Protein AF-A0A946QPN4-F1 (afdb_monomer)

Nearest PDB structures (foldseek):
  4ndm-assembly1_B  TM=1.454E-01  e=7.043E+00  Homo sapiens
  7spa-assembly1_C  TM=1.404E-01  e=9.178E+00  Lama glama

Sequence (193 aa):
MEIFSSFFRKNRCNLSLILIVVIVLFIEKSVVAQDYLAVTDAGEAAGCNNAWPAEVLGTYEYSGTENSKKYWENSNGFFIYFASNYWYVGSVLGSTSYNNSTVRFYQGSSADLPPYNTNYLSTNSACGLIKIAEGTAPPPTAPTLYDPSASDVGSTNVQLYWSKVIGASGYYIYVSRNNNFSDMVSGYNRLTS

pLDDT: mean 78.32, std 17.4, range [32.12, 97.88]

Mean predicted aligned error: 11.59 Å

Radius of gyration: 24.46 Å; Cα contacts (8 Å, |Δi|>4): 440; chains: 1; bounding box: 52×33×66 Å

Foldseek 3Di:
DDKDKDFAPDDDDDDDPLPWDKFKDQFDFPDDWPQKKFKDFPWFDPPDDPFADPLQGDMWGFDDDDPNATKTADPSQWIFADDPQKTWIFNDHRDDDLPDLTTFWIDGHPDNDHDAPDWTQGGPNGTHTMGMDTDDDDGWDRWAKDDFDPVQDDPTMGMTDTDDIPRGPWMFIWIASDPVNPHTDPPRGTDID

Solvent-accessible surface area (backbone atoms only — not comparable to full-atom values): 11116 Å² total; per-residue (Å²): 117,53,82,48,78,50,80,43,87,62,78,92,75,81,97,66,90,72,57,64,36,68,60,53,60,63,56,48,55,73,67,57,86,79,42,18,31,26,35,40,85,63,52,76,33,94,92,49,77,92,50,63,66,70,69,69,51,43,59,24,38,61,73,49,70,50,93,94,28,61,28,26,37,29,98,73,56,32,29,42,37,59,48,98,56,23,30,36,34,21,61,45,88,80,67,81,52,60,85,42,88,38,34,30,31,36,40,84,47,80,63,83,60,74,69,59,80,38,79,24,47,46,31,84,56,33,36,26,26,34,24,37,39,84,30,71,63,74,80,49,68,75,44,52,75,50,83,65,53,80,89,32,52,52,87,41,29,44,42,48,41,34,50,73,48,76,62,49,71,41,42,32,38,37,39,14,63,34,89,82,60,82,46,62,44,86,95,35,74,67,43,80,89

Secondary structure (DSSP, 8-state):
-EEEEEE----S--------EEEEEEEEE---TTSEEEEEE--PPTT-SS---GGG-EEEEEEEEETTEEEEEETTS-EEEEETTEEEEESSTT---SSSTTEEEEEE--SSS--BT-EEEE-TT--S-EEEEEPPPPPPPPPPEEPPPGGGB-SSEEEEEEPPPTTEEEEEEEEESSTTSSSEEEEEEEEE-

Structure (mmCIF, N/CA/C/O backbone):
data_AF-A0A946QPN4-F1
#
_entry.id   AF-A0A946QPN4-F1
#
loop_
_atom_site.group_PDB
_atom_site.id
_atom_site.type_symbol
_atom_site.label_atom_id
_atom_site.label_alt_id
_atom_site.label_comp_id
_atom_site.label_asym_id
_atom_site.label_entity_id
_atom_site.label_seq_id
_at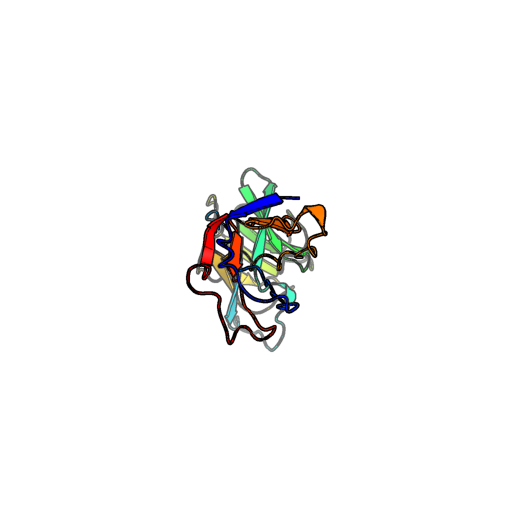om_site.pdbx_PDB_ins_code
_atom_site.Cartn_x
_atom_site.Cartn_y
_atom_site.Cartn_z
_atom_site.occupancy
_atom_site.B_iso_or_equiv
_atom_site.auth_seq_id
_atom_site.auth_comp_id
_atom_site.auth_asym_id
_atom_site.auth_atom_id
_atom_site.pdbx_PDB_model_num
ATOM 1 N N . MET A 1 1 ? -7.589 13.828 20.525 1.00 51.31 1 MET A N 1
ATOM 2 C CA . MET A 1 1 ? -8.350 13.174 21.602 1.00 51.31 1 MET A CA 1
ATOM 3 C C . MET A 1 1 ? -9.795 13.197 21.163 1.00 51.31 1 MET A C 1
ATOM 5 O O . MET A 1 1 ? -10.293 14.281 20.882 1.00 51.31 1 M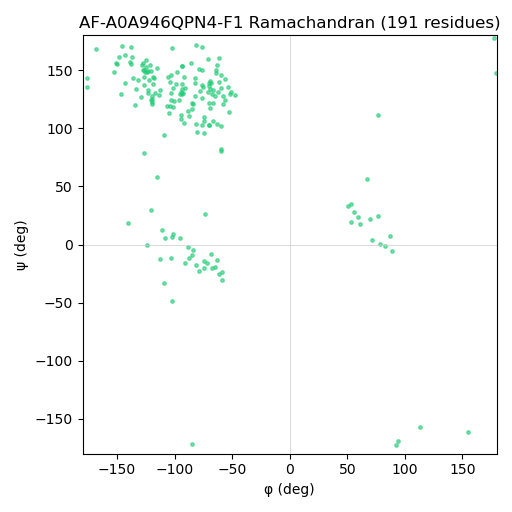ET A O 1
ATOM 9 N N . GLU A 1 2 ? -10.400 12.032 20.972 1.00 55.28 2 GLU A N 1
ATOM 10 C CA . GLU A 1 2 ? -11.830 11.922 20.662 1.00 55.28 2 GLU A CA 1
ATOM 11 C C . GLU A 1 2 ? -12.568 11.480 21.930 1.00 55.28 2 GLU A C 1
ATOM 13 O O . GLU A 1 2 ? -11.982 10.809 22.783 1.00 55.28 2 GLU A O 1
ATOM 18 N N . ILE A 1 3 ? -13.803 11.961 22.098 1.00 53.97 3 ILE A N 1
ATOM 19 C CA . ILE A 1 3 ? -14.596 11.793 23.320 1.00 53.97 3 ILE A CA 1
ATOM 20 C C . ILE A 1 3 ? -15.864 11.040 22.953 1.00 53.97 3 ILE A C 1
ATOM 22 O O . ILE A 1 3 ? -16.641 11.510 22.123 1.00 53.97 3 ILE A O 1
ATOM 26 N N . PHE A 1 4 ? -16.110 9.926 23.633 1.00 51.25 4 PHE A N 1
ATOM 27 C CA . PHE A 1 4 ? -17.384 9.229 23.553 1.00 51.25 4 PHE A CA 1
ATOM 28 C C . PHE A 1 4 ? -18.054 9.190 24.920 1.00 51.25 4 PHE A C 1
ATOM 30 O O . PHE A 1 4 ? -17.422 8.945 25.949 1.00 51.25 4 PHE A O 1
ATOM 37 N N . SER A 1 5 ? -19.364 9.423 24.919 1.00 49.03 5 SER A N 1
ATOM 38 C CA . SER A 1 5 ? -20.210 9.297 26.101 1.00 49.03 5 SER A CA 1
ATOM 39 C C . SER A 1 5 ? -21.289 8.265 25.805 1.00 49.03 5 SER A C 1
ATOM 41 O O . SER A 1 5 ? -22.012 8.388 24.819 1.00 49.03 5 SER A O 1
ATOM 43 N N . SER A 1 6 ? -21.396 7.230 26.641 1.00 47.88 6 SER A N 1
ATOM 44 C CA . SER A 1 6 ? -22.519 6.287 26.568 1.00 47.88 6 SER A CA 1
ATOM 45 C C . SER A 1 6 ? -23.233 6.148 27.901 1.00 47.88 6 SER A C 1
ATOM 47 O O . SER A 1 6 ? -22.651 6.287 28.980 1.00 47.88 6 SER A O 1
ATOM 49 N N . PHE A 1 7 ? -24.537 5.903 27.799 1.00 43.75 7 PHE A N 1
ATOM 50 C CA . PHE A 1 7 ? -25.450 5.790 28.923 1.00 43.75 7 PHE A CA 1
ATOM 51 C C . PHE A 1 7 ? -25.546 4.324 29.369 1.00 43.75 7 PHE A C 1
ATOM 53 O O . PHE A 1 7 ? -26.203 3.508 28.727 1.00 43.75 7 PHE A O 1
ATOM 60 N N . PHE A 1 8 ? -24.911 3.987 30.487 1.00 48.78 8 PHE A N 1
ATOM 61 C CA . PHE A 1 8 ? -25.029 2.696 31.156 1.00 48.78 8 PHE A CA 1
ATOM 62 C C . PHE A 1 8 ? -26.217 2.705 32.127 1.00 48.78 8 PHE A C 1
ATOM 64 O O . PHE A 1 8 ? -26.163 3.322 33.186 1.00 48.78 8 PHE A O 1
ATOM 71 N N . ARG A 1 9 ? -27.302 1.969 31.861 1.00 35.31 9 ARG A N 1
ATOM 72 C CA . ARG A 1 9 ? -28.329 1.756 32.904 1.00 35.31 9 ARG A CA 1
ATOM 73 C C . ARG A 1 9 ? -27.782 0.844 34.006 1.00 35.31 9 ARG A C 1
ATOM 75 O O . ARG A 1 9 ? -27.727 -0.372 33.851 1.00 35.31 9 ARG A O 1
ATOM 82 N N . LYS A 1 10 ? -27.412 1.432 35.144 1.00 39.78 10 LYS A N 1
ATOM 83 C CA . LYS A 1 10 ? -27.040 0.708 36.365 1.00 39.78 10 LYS A CA 1
ATOM 84 C C . LYS A 1 10 ? -28.307 0.185 37.051 1.00 39.78 10 LYS A C 1
ATOM 86 O O . LYS A 1 10 ? -29.017 0.949 37.704 1.00 39.78 10 LYS A O 1
ATOM 91 N N . ASN A 1 11 ? -28.602 -1.110 36.919 1.00 32.31 11 ASN A N 1
ATOM 92 C CA . ASN A 1 11 ? -29.582 -1.750 37.799 1.00 32.31 11 ASN A CA 1
ATOM 93 C C . ASN A 1 11 ? -29.010 -1.761 39.222 1.00 32.31 11 ASN A C 1
ATOM 95 O O . ASN A 1 11 ? -27.907 -2.250 39.467 1.00 32.31 11 ASN A O 1
ATOM 99 N N . ARG A 1 12 ? -29.738 -1.143 40.155 1.00 39.00 12 ARG A N 1
ATOM 100 C CA . ARG A 1 12 ? -29.316 -0.995 41.546 1.00 39.00 12 ARG A CA 1
ATOM 101 C C . ARG A 1 12 ? -29.355 -2.347 42.260 1.00 39.00 12 ARG A C 1
ATOM 103 O O . ARG A 1 12 ? -30.431 -2.774 42.647 1.00 39.00 12 ARG A O 1
ATOM 110 N N . CYS A 1 13 ? -28.200 -2.977 42.464 1.00 32.12 13 CYS A N 1
ATOM 111 C CA . CYS A 1 13 ? -27.849 -3.665 43.711 1.00 32.12 13 CYS A CA 1
ATOM 112 C C . CYS A 1 13 ? -26.407 -4.195 43.654 1.00 32.12 13 CYS A C 1
ATOM 114 O O . CYS A 1 13 ? -26.005 -4.813 42.678 1.00 32.12 13 CYS A O 1
ATOM 116 N N . ASN A 1 14 ? -25.687 -3.984 44.754 1.00 32.59 14 ASN A N 1
ATOM 117 C CA . ASN A 1 14 ? -24.349 -4.464 45.106 1.00 32.59 14 ASN A CA 1
ATOM 118 C C . ASN A 1 14 ? -23.106 -3.806 44.481 1.00 32.59 14 ASN A C 1
ATOM 120 O O . ASN A 1 14 ? -22.767 -3.937 43.309 1.00 32.59 14 ASN A O 1
ATOM 124 N N . LEU A 1 15 ? -22.400 -3.133 45.392 1.00 33.88 15 LEU A N 1
ATOM 125 C CA . LEU A 1 15 ? -21.013 -2.707 45.345 1.00 33.88 15 LEU A CA 1
ATOM 126 C C . LEU A 1 15 ? -20.118 -3.952 45.199 1.00 33.88 15 LEU A C 1
ATOM 128 O O . LEU A 1 15 ? -19.870 -4.671 46.161 1.00 33.88 15 LEU A O 1
ATOM 132 N N . SER A 1 16 ? -19.624 -4.213 43.998 1.00 35.41 16 SER A N 1
ATOM 133 C CA . SER A 1 16 ? -18.350 -4.896 43.812 1.00 35.41 16 SER A CA 1
ATOM 134 C C . SER A 1 16 ? -17.691 -4.250 42.611 1.00 35.41 16 SER A C 1
ATOM 136 O O . SER A 1 16 ? -18.365 -3.864 41.655 1.00 35.41 16 SER A O 1
ATOM 138 N N . LEU A 1 17 ? -16.390 -4.049 42.727 1.00 37.53 17 LEU A N 1
ATOM 139 C CA . LEU A 1 17 ? -15.499 -3.501 41.725 1.00 37.53 17 LEU A CA 1
ATOM 140 C C . LEU A 1 17 ? -15.555 -4.417 40.487 1.00 37.53 17 LEU A C 1
ATOM 142 O O . LEU A 1 17 ? -14.728 -5.309 40.333 1.00 37.53 17 LEU A O 1
ATOM 146 N N . ILE A 1 18 ? -16.581 -4.278 39.641 1.00 41.25 18 ILE A N 1
ATOM 147 C CA . ILE A 1 18 ? -16.604 -4.953 38.346 1.00 41.25 18 ILE A CA 1
ATOM 148 C C . ILE A 1 18 ? -15.481 -4.286 37.570 1.00 41.25 18 ILE A C 1
ATOM 150 O O . ILE A 1 18 ? -15.587 -3.124 37.182 1.00 41.25 18 ILE A O 1
ATOM 154 N N . LEU A 1 19 ? -14.385 -5.021 37.422 1.00 38.88 19 LEU A N 1
ATOM 155 C CA . LEU A 1 19 ? -13.327 -4.749 36.470 1.00 38.88 19 LEU A CA 1
ATOM 156 C C . LEU A 1 19 ? -13.971 -4.790 35.075 1.00 38.88 19 LEU A C 1
ATOM 158 O O . LEU A 1 19 ? -13.994 -5.825 34.417 1.00 38.88 19 LEU A O 1
ATOM 162 N N . ILE A 1 20 ? -14.603 -3.688 34.666 1.00 49.91 20 ILE A N 1
ATOM 163 C CA . ILE A 1 20 ? -15.121 -3.528 33.312 1.00 49.91 20 ILE A CA 1
ATOM 164 C C . ILE A 1 20 ? -13.889 -3.281 32.455 1.00 49.91 20 ILE A C 1
ATOM 166 O O . ILE A 1 20 ? -13.373 -2.167 32.397 1.00 49.91 20 ILE A O 1
ATOM 170 N N . VAL A 1 21 ? -13.380 -4.345 31.843 1.00 48.31 21 VAL A N 1
ATOM 171 C CA . VAL A 1 21 ? -12.313 -4.223 30.859 1.00 48.31 21 VAL A CA 1
ATOM 172 C C . VAL A 1 21 ? -12.979 -3.841 29.550 1.00 48.31 21 VAL A C 1
ATOM 174 O O . VAL A 1 21 ? -13.642 -4.645 28.892 1.00 48.31 21 VAL A O 1
ATOM 177 N N . VAL A 1 22 ? -12.845 -2.566 29.211 1.00 49.91 22 VAL A N 1
ATOM 178 C CA . VAL A 1 22 ? -13.175 -2.048 27.891 1.00 49.91 22 VAL A CA 1
ATOM 179 C C . VAL A 1 22 ? -11.908 -2.212 27.058 1.00 49.91 22 VAL A C 1
ATOM 181 O O . VAL A 1 22 ? -10.889 -1.611 27.369 1.00 49.91 22 VAL A O 1
ATOM 184 N N . ILE A 1 23 ? -11.938 -3.049 26.024 1.00 47.06 23 ILE A N 1
ATOM 185 C CA . ILE A 1 23 ? -10.937 -2.982 24.956 1.00 47.06 23 ILE A CA 1
ATOM 186 C C . ILE A 1 23 ? -11.683 -2.550 23.715 1.00 47.06 23 ILE A C 1
ATOM 188 O O . ILE A 1 23 ? -12.718 -3.090 23.329 1.00 47.06 23 ILE A O 1
ATOM 192 N N . VAL A 1 24 ? -11.115 -1.525 23.119 1.00 48.56 24 VAL A N 1
ATOM 193 C CA . VAL A 1 24 ? -11.518 -0.910 21.879 1.00 48.56 24 VAL A CA 1
ATOM 194 C C . VAL A 1 24 ? -10.274 -1.086 20.987 1.00 48.56 24 VAL A C 1
ATOM 196 O O . VAL A 1 24 ? -9.178 -0.808 21.453 1.00 48.56 24 VAL A O 1
ATOM 199 N N . LEU A 1 25 ? -10.282 -1.629 19.767 1.00 53.06 25 LEU A N 1
ATOM 200 C CA . LEU A 1 25 ? -11.045 -1.176 18.612 1.00 53.06 25 LEU A CA 1
ATOM 201 C C . LEU A 1 25 ? -10.747 -2.071 17.395 1.00 53.06 25 LEU A C 1
ATOM 203 O O . LEU A 1 25 ? -9.599 -2.465 17.201 1.00 53.06 25 LEU A O 1
ATOM 207 N N . PHE A 1 26 ? -11.728 -2.273 16.514 1.00 53.47 26 PHE A N 1
ATOM 208 C CA . PHE A 1 26 ? -11.441 -2.546 15.101 1.00 53.47 26 PHE A CA 1
ATOM 209 C C . PHE A 1 26 ? -11.512 -1.234 14.326 1.00 53.47 26 PHE A C 1
ATOM 211 O O . PHE A 1 26 ? -12.482 -0.492 14.470 1.00 53.47 26 PHE A O 1
ATOM 218 N N . ILE A 1 27 ? -10.473 -0.948 13.545 1.00 58.22 27 ILE A N 1
ATOM 219 C CA . ILE A 1 27 ? -10.338 0.294 12.790 1.00 58.22 27 ILE A CA 1
ATOM 220 C C . ILE A 1 27 ? -10.639 -0.023 11.334 1.00 58.22 27 ILE A C 1
ATOM 222 O O . ILE A 1 27 ? -9.938 -0.825 10.719 1.00 58.22 27 ILE A O 1
ATOM 226 N N . GLU A 1 28 ? -11.657 0.607 10.767 1.00 53.91 28 GLU A N 1
ATOM 227 C CA . GLU A 1 28 ? -11.816 0.598 9.319 1.00 53.91 28 GLU A CA 1
ATOM 228 C C . GLU A 1 28 ? -10.940 1.723 8.761 1.00 53.91 28 GLU A C 1
ATOM 230 O O . GLU A 1 28 ? -11.069 2.878 9.162 1.00 53.91 28 GLU A O 1
ATOM 235 N N . LYS A 1 29 ? -9.981 1.395 7.888 1.00 57.44 29 LYS A N 1
ATOM 236 C CA . LYS A 1 29 ? -9.327 2.419 7.073 1.00 57.44 29 LYS A CA 1
ATOM 237 C C . LYS A 1 29 ? -10.186 2.657 5.852 1.00 57.44 29 LYS A C 1
ATOM 239 O O . LYS A 1 29 ? -10.422 1.720 5.092 1.00 57.44 29 LYS A O 1
ATOM 244 N N . SER A 1 30 ? -10.632 3.893 5.649 1.00 52.94 30 SER A N 1
ATOM 245 C CA . SER A 1 30 ? -11.206 4.278 4.361 1.00 52.94 30 SER A CA 1
ATOM 246 C C . SER A 1 30 ? -10.108 4.148 3.311 1.00 52.94 30 SER A C 1
ATOM 248 O O . SER A 1 30 ? -9.195 4.970 3.255 1.00 52.94 30 SER A O 1
ATOM 250 N N . VAL A 1 31 ? -10.164 3.087 2.509 1.00 58.50 31 VAL A N 1
ATOM 251 C CA . VAL A 1 31 ? -9.315 2.961 1.327 1.00 58.50 31 VAL A CA 1
ATOM 252 C C . VAL A 1 31 ? -9.895 3.902 0.285 1.00 58.50 31 VAL A C 1
ATOM 254 O O . VAL A 1 31 ? -10.956 3.641 -0.280 1.00 58.50 31 VAL A O 1
ATOM 257 N N . VAL A 1 32 ? -9.220 5.022 0.048 1.00 66.81 32 VAL A N 1
ATOM 258 C CA . VAL A 1 32 ? -9.465 5.792 -1.168 1.00 66.81 32 VAL A CA 1
ATOM 259 C C . VAL A 1 32 ? -8.782 5.030 -2.298 1.00 66.81 32 VAL A C 1
ATOM 261 O O . VAL A 1 32 ? -7.607 4.666 -2.199 1.00 66.81 32 VAL A O 1
ATOM 264 N N . ALA A 1 33 ? -9.538 4.724 -3.352 1.00 67.38 33 ALA A N 1
ATOM 265 C CA . ALA A 1 33 ? -8.997 4.026 -4.509 1.00 67.38 33 ALA A CA 1
ATOM 266 C C . ALA A 1 33 ? -7.758 4.771 -5.032 1.00 67.38 33 ALA A C 1
ATOM 268 O O . ALA A 1 33 ? -7.787 5.992 -5.175 1.00 67.38 33 ALA A O 1
ATOM 269 N N . GLN A 1 34 ? -6.693 4.024 -5.341 1.00 79.62 34 GLN A N 1
ATOM 270 C CA . GLN A 1 34 ? -5.417 4.539 -5.861 1.00 79.62 34 GLN A CA 1
ATOM 271 C C . GLN A 1 34 ? -4.551 5.323 -4.860 1.00 79.62 34 GLN A C 1
ATOM 273 O O . GLN A 1 34 ? -3.493 5.798 -5.263 1.00 79.62 34 GLN A O 1
ATOM 278 N N . ASP A 1 35 ? -4.926 5.445 -3.584 1.00 88.31 35 ASP A N 1
ATOM 279 C CA . ASP A 1 35 ? -4.011 5.981 -2.557 1.00 88.31 35 ASP A CA 1
ATOM 280 C C . ASP A 1 35 ? -3.032 4.917 -2.051 1.00 88.31 35 ASP A C 1
ATOM 282 O O . ASP A 1 35 ? -1.978 5.240 -1.508 1.00 88.31 35 ASP A O 1
ATOM 286 N N . TYR A 1 36 ? -3.348 3.646 -2.295 1.00 92.00 36 TYR A N 1
ATOM 287 C CA . TYR A 1 36 ? -2.476 2.520 -2.005 1.00 92.00 36 TYR A CA 1
ATOM 288 C C . TYR A 1 36 ? -2.300 1.662 -3.246 1.00 92.00 36 TYR A C 1
ATOM 290 O O . TYR A 1 36 ? -3.265 1.358 -3.950 1.00 92.00 36 TYR A O 1
ATOM 298 N N . LEU A 1 37 ? -1.064 1.242 -3.484 1.00 95.44 37 LEU A N 1
ATOM 299 C CA . LEU A 1 37 ? -0.701 0.250 -4.487 1.00 95.44 37 LEU A CA 1
ATOM 300 C C . LEU A 1 37 ? 0.007 -0.918 -3.812 1.00 95.44 37 LEU A C 1
ATOM 302 O O . LEU A 1 37 ? 0.620 -0.765 -2.757 1.00 95.44 37 LEU A O 1
ATOM 306 N N . ALA A 1 38 ? -0.068 -2.088 -4.429 1.00 94.62 38 ALA A N 1
ATOM 307 C CA . ALA A 1 38 ? 0.674 -3.261 -4.004 1.00 94.62 38 ALA A CA 1
ATOM 308 C C . ALA A 1 38 ? 1.642 -3.679 -5.105 1.00 94.62 38 ALA A C 1
ATOM 310 O O . ALA A 1 38 ? 1.243 -3.836 -6.261 1.00 94.62 38 ALA A O 1
ATOM 311 N N . VAL A 1 39 ? 2.902 -3.891 -4.735 1.00 95.69 39 VAL A N 1
ATOM 312 C CA . VAL A 1 39 ? 3.887 -4.549 -5.590 1.00 95.69 39 VAL A CA 1
ATOM 313 C C . VAL A 1 39 ? 4.020 -5.992 -5.139 1.00 95.69 39 VAL A C 1
ATOM 315 O O . VAL A 1 39 ? 4.300 -6.268 -3.971 1.00 95.69 39 VAL A O 1
ATOM 318 N N . THR A 1 40 ? 3.798 -6.904 -6.078 1.00 94.00 40 THR A N 1
ATOM 319 C CA . THR A 1 40 ? 3.834 -8.351 -5.859 1.00 94.00 40 THR A CA 1
ATOM 320 C C . THR A 1 40 ? 4.882 -8.998 -6.745 1.00 94.00 40 THR A C 1
ATOM 322 O O . THR A 1 40 ? 5.162 -8.523 -7.850 1.00 94.00 40 THR A O 1
ATOM 325 N N . ASP A 1 41 ? 5.448 -10.089 -6.243 1.00 92.06 41 ASP A N 1
ATOM 326 C CA . ASP A 1 41 ? 6.339 -10.943 -7.011 1.00 92.06 41 ASP A CA 1
ATOM 327 C C . ASP A 1 41 ? 5.551 -11.581 -8.166 1.00 92.06 41 ASP A C 1
ATOM 329 O O . ASP A 1 41 ? 4.468 -12.140 -7.968 1.00 92.06 41 ASP A O 1
ATOM 333 N N . ALA A 1 42 ? 6.075 -11.446 -9.383 1.00 89.94 42 ALA A N 1
ATOM 334 C CA . ALA A 1 42 ? 5.502 -12.027 -10.593 1.00 89.94 42 ALA A CA 1
ATOM 335 C C . ALA A 1 42 ? 6.368 -13.158 -11.170 1.00 89.94 42 ALA A C 1
ATOM 337 O O . ALA A 1 42 ? 6.118 -13.609 -12.291 1.00 89.94 42 ALA A O 1
ATOM 338 N N . GLY A 1 43 ? 7.342 -13.634 -10.394 1.00 86.25 43 GLY A N 1
ATOM 339 C CA . GLY A 1 43 ? 8.206 -14.756 -10.708 1.00 86.25 43 GLY A CA 1
ATOM 340 C C . GLY A 1 43 ? 9.525 -14.354 -11.358 1.00 86.25 43 GLY A C 1
ATOM 341 O O . GLY A 1 43 ? 9.928 -13.189 -11.419 1.00 86.25 43 GLY A O 1
ATOM 342 N N . GLU A 1 44 ? 10.222 -15.370 -11.853 1.00 82.25 44 GLU A N 1
ATOM 343 C CA . GLU A 1 44 ? 11.552 -15.230 -12.431 1.00 82.25 44 GLU A CA 1
ATOM 344 C C . GLU A 1 44 ? 11.494 -14.628 -13.843 1.00 82.25 44 GLU A C 1
ATOM 346 O O . GLU A 1 44 ? 10.681 -15.014 -14.685 1.00 82.25 44 GLU A O 1
ATOM 351 N N . ALA A 1 45 ? 12.407 -13.696 -14.118 1.00 77.31 45 ALA A N 1
ATOM 352 C CA . ALA A 1 45 ? 12.725 -13.281 -15.476 1.00 77.31 45 ALA A CA 1
ATOM 353 C C . ALA A 1 45 ? 13.788 -14.224 -16.056 1.00 77.31 45 ALA A C 1
ATOM 355 O O . ALA A 1 45 ? 14.560 -14.852 -15.326 1.00 77.31 45 ALA A O 1
ATOM 356 N N . ALA A 1 46 ? 13.846 -14.322 -17.384 1.00 74.44 46 ALA A N 1
ATOM 357 C CA . ALA A 1 46 ? 14.801 -15.191 -18.061 1.00 74.44 46 ALA A CA 1
ATOM 358 C C . ALA A 1 46 ? 16.251 -14.859 -17.654 1.00 74.44 46 ALA A C 1
ATOM 360 O O . ALA A 1 46 ? 16.698 -13.725 -17.805 1.00 74.44 46 ALA A O 1
ATOM 361 N N . GLY A 1 47 ? 16.986 -15.864 -17.165 1.00 75.38 47 GLY A N 1
ATOM 362 C CA . GLY A 1 47 ? 18.390 -15.721 -16.759 1.00 75.38 47 GLY A CA 1
ATOM 363 C C . GLY A 1 47 ? 18.615 -15.267 -15.312 1.00 75.38 47 GLY A C 1
ATOM 364 O O . GLY A 1 47 ? 19.758 -15.018 -14.936 1.00 75.38 47 GLY A O 1
ATOM 365 N N . CYS A 1 48 ? 17.564 -15.186 -14.492 1.00 71.06 48 CYS A N 1
ATOM 366 C CA . CYS A 1 48 ? 17.659 -14.785 -13.091 1.00 71.06 48 CYS A CA 1
ATOM 367 C C . CYS A 1 48 ? 17.771 -15.980 -12.138 1.00 71.06 48 CYS A C 1
ATOM 369 O O . CYS A 1 48 ? 16.774 -16.636 -11.872 1.00 71.06 48 CYS A O 1
ATOM 371 N N . ASN A 1 49 ? 18.950 -16.201 -11.544 1.00 59.97 49 ASN A N 1
ATOM 372 C CA . ASN A 1 49 ? 19.108 -17.082 -10.380 1.00 59.97 49 ASN A CA 1
ATOM 373 C C . ASN A 1 49 ? 19.295 -16.222 -9.114 1.00 59.97 49 ASN A C 1
ATOM 375 O O . ASN A 1 49 ? 20.319 -15.557 -8.973 1.00 59.97 49 ASN A O 1
ATOM 379 N N . ASN A 1 50 ? 18.332 -16.249 -8.185 1.00 54.53 50 ASN A N 1
ATOM 380 C CA . ASN A 1 50 ? 18.440 -15.728 -6.807 1.00 54.53 50 ASN A CA 1
ATOM 381 C C . ASN A 1 50 ? 18.850 -14.245 -6.604 1.00 54.53 50 ASN A C 1
ATOM 383 O O . ASN A 1 50 ? 19.406 -13.912 -5.559 1.00 54.53 50 ASN A O 1
ATOM 387 N N . ALA A 1 51 ? 18.562 -13.331 -7.535 1.00 58.28 51 ALA A N 1
ATOM 388 C CA . ALA A 1 51 ? 18.902 -11.903 -7.395 1.00 58.28 51 ALA A CA 1
ATOM 389 C C . ALA A 1 51 ? 17.655 -11.001 -7.320 1.00 58.28 51 ALA A C 1
ATOM 391 O O . ALA A 1 51 ? 17.455 -10.116 -8.150 1.00 58.28 51 ALA A O 1
ATOM 392 N N . TRP A 1 52 ? 16.792 -11.253 -6.337 1.00 72.19 52 TRP A N 1
ATOM 393 C CA . TRP A 1 52 ? 15.509 -10.566 -6.188 1.00 72.19 52 TRP A CA 1
ATOM 394 C C . TRP A 1 52 ? 15.550 -9.567 -5.012 1.00 72.19 52 TRP A C 1
ATOM 396 O O . TRP A 1 52 ? 15.802 -9.996 -3.884 1.00 72.19 52 TRP A O 1
ATOM 406 N N . PRO A 1 53 ? 15.350 -8.251 -5.222 1.00 76.50 53 PRO A N 1
ATOM 407 C CA . PRO A 1 53 ? 15.362 -7.282 -4.129 1.00 76.50 53 PRO A CA 1
ATOM 408 C C . PRO A 1 53 ? 14.009 -7.286 -3.408 1.00 76.50 53 PRO A C 1
ATOM 410 O O . PRO A 1 53 ? 13.047 -6.647 -3.846 1.00 76.50 53 PRO A O 1
ATOM 413 N N . ALA A 1 54 ? 13.942 -8.025 -2.296 1.00 84.62 54 ALA A N 1
ATOM 414 C CA . ALA A 1 54 ? 12.730 -8.206 -1.500 1.00 84.62 54 ALA A CA 1
ATOM 415 C C . ALA A 1 54 ? 12.126 -6.901 -0.964 1.00 84.62 54 ALA A C 1
ATOM 417 O O . ALA A 1 54 ? 10.923 -6.813 -0.721 1.00 84.62 54 ALA A O 1
ATOM 418 N N . GLU A 1 55 ? 12.955 -5.870 -0.840 1.00 90.38 55 GLU A N 1
ATOM 419 C CA . GLU A 1 55 ? 12.612 -4.539 -0.350 1.00 90.38 55 GLU A CA 1
ATOM 420 C C . GLU A 1 55 ? 11.621 -3.802 -1.262 1.00 90.38 55 GLU A C 1
ATOM 422 O O . GLU A 1 55 ? 10.961 -2.854 -0.826 1.00 90.38 55 GLU A O 1
ATOM 427 N N . VAL A 1 56 ? 11.503 -4.241 -2.520 1.00 92.38 56 VAL A N 1
ATOM 428 C CA . VAL A 1 56 ? 10.587 -3.666 -3.506 1.00 92.38 56 VAL A CA 1
ATOM 429 C C . VAL A 1 56 ? 9.143 -4.141 -3.296 1.00 92.38 56 VAL A C 1
ATOM 431 O O . VAL A 1 56 ? 8.222 -3.440 -3.716 1.00 92.38 56 VAL A O 1
ATOM 434 N N . LEU A 1 57 ? 8.909 -5.287 -2.641 1.00 93.00 57 LEU A N 1
ATOM 435 C CA . LEU A 1 57 ? 7.543 -5.761 -2.380 1.00 93.00 57 LEU A CA 1
ATOM 436 C C . LEU A 1 57 ? 6.824 -4.930 -1.342 1.00 93.00 57 LEU A C 1
ATOM 438 O O . LEU A 1 57 ? 7.412 -4.302 -0.462 1.00 93.00 57 LEU A O 1
ATOM 442 N N . GLY A 1 58 ? 5.506 -5.063 -1.398 1.00 92.38 58 GLY A N 1
ATOM 443 C CA . GLY A 1 58 ? 4.621 -4.647 -0.336 1.00 92.38 58 GLY A CA 1
ATOM 444 C C . GLY A 1 58 ? 3.749 -3.490 -0.765 1.00 92.38 58 GLY A C 1
ATOM 445 O O . GLY A 1 58 ? 3.448 -3.301 -1.945 1.00 92.38 58 GLY A O 1
ATOM 446 N N . THR A 1 59 ? 3.287 -2.757 0.237 1.00 93.00 59 THR A N 1
ATOM 447 C CA . THR A 1 59 ? 2.335 -1.670 0.043 1.00 93.00 59 THR A CA 1
ATOM 448 C C . THR A 1 59 ? 3.081 -0.365 -0.178 1.00 93.00 59 THR A C 1
ATOM 450 O O . THR A 1 59 ? 4.023 -0.057 0.549 1.00 93.00 59 THR A O 1
ATOM 453 N N . TYR A 1 60 ? 2.629 0.390 -1.168 1.00 94.94 60 TYR A N 1
ATOM 454 C CA . TYR A 1 60 ? 3.076 1.738 -1.470 1.00 94.94 60 TYR A CA 1
ATOM 455 C C . TYR A 1 60 ? 1.918 2.694 -1.200 1.00 94.94 60 TYR A C 1
ATOM 457 O O . TYR A 1 60 ? 0.788 2.431 -1.613 1.00 94.94 60 TYR A O 1
ATOM 465 N N . GLU A 1 61 ? 2.195 3.786 -0.505 1.00 93.50 61 GLU A N 1
ATOM 466 C CA . GLU A 1 61 ? 1.236 4.827 -0.145 1.00 93.50 61 GLU A CA 1
ATOM 467 C C . GLU A 1 61 ? 1.463 6.064 -1.007 1.00 93.50 61 GLU A C 1
ATOM 469 O O . GLU A 1 61 ? 2.592 6.379 -1.370 1.00 93.50 61 GLU A O 1
ATOM 474 N N . TYR A 1 62 ? 0.383 6.745 -1.375 1.00 94.25 62 TYR A N 1
ATOM 475 C CA . TYR A 1 62 ? 0.449 7.977 -2.145 1.00 94.25 62 TYR A CA 1
ATOM 476 C C . TYR A 1 62 ? 1.295 9.014 -1.397 1.00 94.25 62 TYR A C 1
ATOM 478 O O . TYR A 1 62 ? 0.951 9.415 -0.286 1.00 94.25 62 TYR A O 1
ATOM 486 N N . SER A 1 63 ? 2.371 9.474 -2.037 1.00 93.88 63 SER A N 1
ATOM 487 C CA . SER A 1 63 ? 3.319 10.426 -1.439 1.00 93.88 63 SER A CA 1
ATOM 488 C C . SER A 1 63 ? 3.307 11.791 -2.122 1.00 93.88 63 SER A C 1
ATOM 490 O O . SER A 1 63 ? 3.824 12.766 -1.578 1.00 93.88 63 SER A O 1
ATOM 492 N N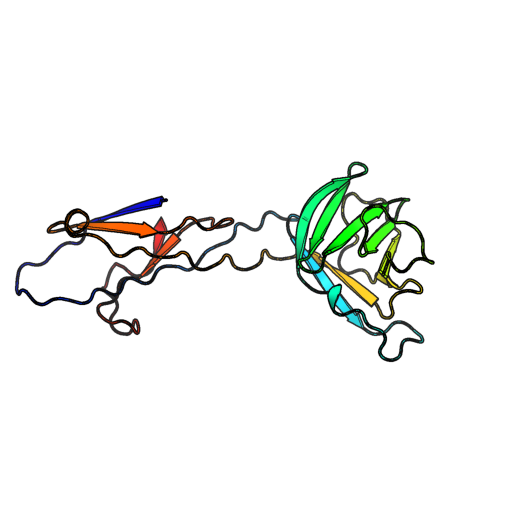 . GLY A 1 64 ? 2.679 11.911 -3.295 1.00 94.12 64 GLY A N 1
ATOM 493 C CA . GLY A 1 64 ? 2.512 13.199 -3.952 1.00 94.12 64 GLY A CA 1
ATOM 494 C C . GLY A 1 64 ? 2.344 13.107 -5.459 1.00 94.12 64 GLY A C 1
ATOM 495 O O . GLY A 1 64 ? 2.009 12.068 -6.024 1.00 94.12 64 GLY A O 1
ATOM 496 N N . THR A 1 65 ? 2.572 14.241 -6.117 1.00 95.00 65 THR A N 1
ATOM 497 C CA . THR A 1 65 ? 2.523 14.367 -7.574 1.00 95.00 65 THR A CA 1
ATOM 498 C C . THR A 1 65 ? 3.852 14.907 -8.084 1.00 95.00 65 THR A C 1
ATOM 500 O O . THR A 1 65 ? 4.333 15.925 -7.593 1.00 95.00 65 THR A O 1
ATOM 503 N N . GLU A 1 66 ? 4.418 14.254 -9.094 1.00 92.25 66 GLU A N 1
ATOM 504 C CA . GLU A 1 66 ? 5.599 14.705 -9.828 1.00 92.25 66 GLU A CA 1
ATOM 505 C C . GLU A 1 66 ? 5.357 14.503 -11.329 1.00 92.25 66 GLU A C 1
ATOM 507 O O . GLU A 1 66 ? 4.693 13.553 -11.737 1.00 92.25 66 GLU A O 1
ATOM 512 N N . ASN A 1 67 ? 5.837 15.420 -12.175 1.00 90.00 67 ASN A N 1
ATOM 513 C CA . ASN A 1 67 ? 5.595 15.373 -13.624 1.00 90.00 67 ASN A CA 1
ATOM 514 C C . ASN A 1 67 ? 4.099 15.253 -13.990 1.00 90.00 67 ASN A C 1
ATOM 516 O O . ASN A 1 67 ? 3.735 14.610 -14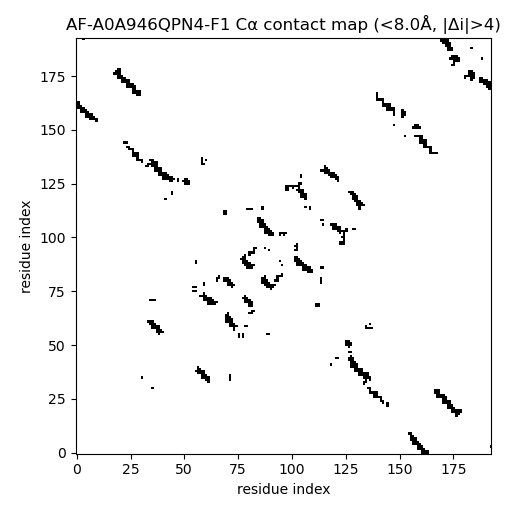.972 1.00 90.00 67 ASN A O 1
ATOM 520 N N . SER A 1 68 ? 3.226 15.886 -13.197 1.00 91.81 68 SER A N 1
ATOM 521 C CA . SER A 1 68 ? 1.756 15.815 -13.314 1.00 91.81 68 SER A CA 1
ATOM 522 C C . SER A 1 68 ? 1.153 14.412 -13.136 1.00 91.81 68 SER A C 1
ATOM 524 O O . SER A 1 68 ? 0.005 14.188 -13.514 1.00 91.81 68 SER A O 1
ATOM 526 N N . LYS A 1 69 ? 1.900 13.466 -12.557 1.00 94.56 69 LYS A N 1
ATOM 527 C CA . LYS A 1 69 ? 1.446 12.105 -12.249 1.00 94.56 69 LYS A CA 1
ATOM 528 C C . LYS A 1 69 ? 1.632 11.822 -10.766 1.00 94.56 69 LYS A C 1
ATOM 530 O O . LYS A 1 69 ? 2.550 12.340 -10.132 1.00 94.56 69 LYS A O 1
ATOM 535 N N . LYS A 1 70 ? 0.756 10.992 -10.206 1.00 95.31 70 LYS A N 1
ATOM 536 C CA . LYS A 1 70 ? 0.912 10.519 -8.829 1.00 95.31 70 LYS A CA 1
ATOM 537 C C . LYS A 1 70 ? 2.180 9.669 -8.709 1.00 95.31 70 LYS A C 1
ATOM 539 O O . LYS A 1 70 ? 2.533 8.950 -9.646 1.00 95.31 70 LYS A O 1
ATOM 544 N N . TYR A 1 71 ? 2.814 9.722 -7.547 1.00 97.06 71 TYR A N 1
ATOM 545 C CA . TYR A 1 71 ? 3.809 8.740 -7.142 1.00 97.06 71 TYR A CA 1
ATOM 546 C C . TYR A 1 71 ? 3.478 8.198 -5.752 1.00 97.06 71 TYR A C 1
ATOM 548 O O . TYR A 1 71 ? 2.807 8.851 -4.945 1.00 97.06 71 TYR A O 1
ATOM 556 N N . TRP A 1 72 ? 3.951 6.985 -5.495 1.00 97.44 72 TRP A N 1
ATOM 557 C CA . TRP A 1 72 ? 3.747 6.283 -4.235 1.00 97.44 72 TRP A CA 1
ATOM 558 C C . TRP A 1 72 ? 5.085 5.843 -3.663 1.00 97.44 72 TRP A C 1
ATOM 560 O O . TRP A 1 72 ? 5.998 5.552 -4.431 1.00 97.44 72 TRP A O 1
ATOM 570 N N . GLU A 1 73 ? 5.188 5.750 -2.344 1.00 97.12 73 GLU A N 1
ATOM 571 C CA . GLU A 1 73 ? 6.391 5.332 -1.625 1.00 97.12 73 GLU A CA 1
ATOM 572 C C . GLU A 1 73 ? 6.074 4.179 -0.665 1.00 97.12 73 GLU A C 1
ATOM 574 O O . GLU A 1 73 ? 4.988 4.127 -0.086 1.00 97.12 73 GLU A O 1
ATOM 579 N N . ASN A 1 74 ? 7.002 3.237 -0.498 1.00 94.50 74 ASN A N 1
ATOM 580 C CA . ASN A 1 74 ? 6.901 2.194 0.523 1.00 94.50 74 ASN A CA 1
ATOM 581 C C . ASN A 1 74 ? 7.793 2.493 1.739 1.00 94.50 74 ASN A C 1
ATOM 583 O O . ASN A 1 74 ? 8.681 3.340 1.709 1.00 94.50 74 ASN A O 1
ATOM 587 N N . SER A 1 75 ? 7.616 1.725 2.815 1.00 90.50 75 SER A N 1
ATOM 588 C CA . SER A 1 75 ? 8.402 1.873 4.052 1.00 90.50 75 SER A CA 1
ATOM 589 C C . SER A 1 75 ? 9.905 1.614 3.893 1.00 90.50 75 SER A C 1
ATOM 591 O O . SER A 1 75 ? 10.672 1.920 4.802 1.00 90.50 75 SER A O 1
ATOM 593 N N . ASN A 1 76 ? 10.324 1.024 2.773 1.00 92.62 76 ASN A N 1
ATOM 594 C CA . ASN A 1 76 ? 11.718 0.710 2.476 1.00 92.62 76 ASN A CA 1
ATOM 595 C C . ASN A 1 76 ? 12.395 1.806 1.627 1.00 92.62 76 ASN A C 1
ATOM 597 O O . ASN A 1 76 ? 13.537 1.622 1.209 1.00 92.62 76 ASN A O 1
ATOM 601 N N . GLY A 1 77 ? 11.709 2.926 1.359 1.00 93.94 77 GLY A N 1
ATOM 602 C CA . GLY A 1 77 ? 12.242 4.049 0.581 1.00 93.94 77 GLY A CA 1
ATOM 603 C C . GLY A 1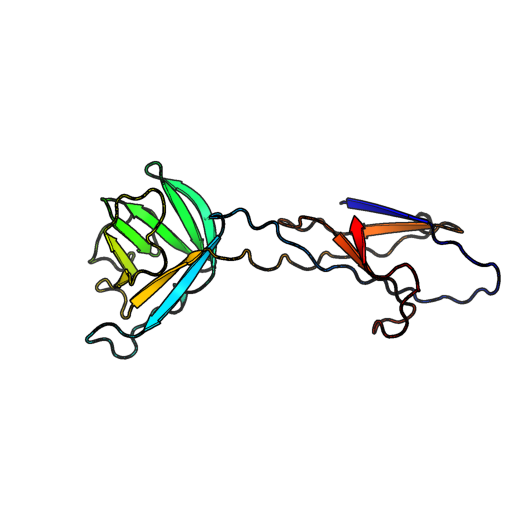 77 ? 12.270 3.802 -0.930 1.00 93.94 77 GLY A C 1
ATOM 604 O O . GLY A 1 77 ? 13.097 4.376 -1.639 1.00 93.94 77 GLY A O 1
ATOM 605 N N . PHE A 1 78 ? 11.409 2.915 -1.431 1.00 95.94 78 PHE A N 1
ATOM 606 C CA . PHE A 1 78 ? 11.186 2.730 -2.861 1.00 95.94 78 PHE A CA 1
ATOM 607 C C . PHE A 1 78 ? 9.952 3.492 -3.315 1.00 95.94 78 PHE A C 1
ATOM 609 O O . PHE A 1 78 ? 8.961 3.592 -2.598 1.00 95.94 78 PHE A O 1
ATOM 616 N N . PHE A 1 79 ? 9.999 3.951 -4.558 1.00 97.12 79 PHE A N 1
ATOM 617 C CA . PHE A 1 79 ? 8.974 4.747 -5.204 1.00 97.12 79 PHE A CA 1
ATOM 618 C C . PHE A 1 79 ? 8.395 4.014 -6.412 1.00 97.12 79 PHE A C 1
ATOM 620 O O . PHE A 1 79 ? 9.148 3.405 -7.172 1.00 97.12 79 PHE A O 1
ATOM 627 N N . ILE A 1 80 ? 7.089 4.158 -6.638 1.00 97.88 80 ILE A N 1
ATOM 628 C CA . ILE A 1 80 ? 6.432 3.942 -7.933 1.00 97.88 80 ILE A CA 1
ATOM 629 C C . ILE A 1 80 ? 6.195 5.319 -8.545 1.00 97.88 80 ILE A C 1
ATOM 631 O O . ILE A 1 80 ? 5.460 6.118 -7.966 1.00 97.88 80 ILE A O 1
ATOM 635 N N . TYR A 1 81 ? 6.792 5.606 -9.699 1.00 97.44 81 TYR A N 1
ATOM 636 C CA . TYR A 1 81 ? 6.730 6.941 -10.302 1.00 97.44 81 TYR A CA 1
ATOM 637 C C . TYR A 1 81 ? 6.769 6.906 -11.824 1.00 97.44 81 TYR A C 1
ATOM 639 O O . TYR A 1 81 ? 7.195 5.926 -12.434 1.00 97.44 81 TYR A O 1
ATOM 647 N N . PHE A 1 82 ? 6.333 8.003 -12.437 1.00 97.00 82 PHE A N 1
ATOM 648 C CA . PHE A 1 82 ? 6.351 8.182 -13.881 1.00 97.00 82 PHE A CA 1
ATOM 649 C C . PHE A 1 82 ? 7.494 9.104 -14.312 1.00 97.00 82 PHE A C 1
ATOM 651 O O . PHE A 1 82 ? 7.634 10.220 -13.807 1.00 97.00 82 PHE A O 1
ATOM 658 N N . ALA A 1 83 ? 8.270 8.669 -15.304 1.00 94.19 83 ALA A N 1
ATOM 659 C CA . ALA A 1 83 ? 9.243 9.509 -15.991 1.00 94.19 83 ALA A CA 1
ATOM 660 C C . ALA A 1 83 ? 9.477 9.003 -17.424 1.00 94.19 83 ALA A C 1
ATOM 662 O O . ALA A 1 83 ? 9.406 7.812 -17.698 1.00 94.19 83 ALA A O 1
ATOM 663 N N . SER A 1 84 ? 9.770 9.901 -18.367 1.00 92.62 84 SER A N 1
ATOM 664 C CA . SER A 1 84 ? 10.176 9.542 -19.742 1.00 92.62 84 SER A CA 1
ATOM 665 C C . SER A 1 84 ? 9.269 8.534 -20.485 1.00 92.62 84 SER A C 1
ATOM 667 O O . SER A 1 84 ? 9.766 7.770 -21.307 1.00 92.62 84 SER A O 1
ATOM 669 N N . ASN A 1 85 ? 7.947 8.547 -20.250 1.00 94.12 85 ASN A N 1
ATOM 670 C CA . ASN A 1 85 ? 6.960 7.589 -20.800 1.00 94.12 85 ASN A CA 1
ATOM 671 C C . ASN A 1 85 ? 7.047 6.153 -20.253 1.00 94.12 85 ASN A C 1
ATOM 673 O O . ASN A 1 85 ? 6.552 5.209 -20.876 1.00 94.12 85 ASN A O 1
ATOM 677 N N . TYR A 1 86 ? 7.646 5.995 -19.079 1.00 95.50 86 TYR A N 1
ATOM 678 C CA . TYR A 1 86 ? 7.698 4.744 -18.344 1.00 95.50 86 TYR A CA 1
ATOM 679 C C . TYR A 1 86 ? 7.204 4.956 -16.920 1.00 95.50 86 TYR A C 1
ATOM 681 O O . TYR A 1 86 ? 7.371 6.020 -16.319 1.00 95.50 86 TYR A O 1
ATOM 689 N N . TRP A 1 87 ? 6.632 3.893 -16.377 1.00 97.31 87 TRP A N 1
ATOM 690 C CA . TRP A 1 87 ? 6.452 3.730 -14.949 1.00 97.31 87 TRP A CA 1
ATOM 691 C C . TRP A 1 87 ? 7.635 2.957 -14.395 1.00 97.31 87 TRP A C 1
ATOM 693 O O . TRP A 1 87 ? 7.972 1.893 -14.912 1.00 97.31 87 TRP A O 1
ATOM 703 N N . TYR A 1 88 ? 8.247 3.485 -13.348 1.00 96.25 88 TYR A N 1
ATOM 704 C CA . TYR A 1 88 ? 9.429 2.934 -12.706 1.00 96.25 88 TYR A CA 1
ATOM 705 C C . TYR A 1 88 ? 9.121 2.507 -11.280 1.00 96.25 88 TYR A C 1
ATOM 707 O O . TYR A 1 88 ? 8.274 3.101 -10.612 1.00 96.25 88 TYR A O 1
ATOM 715 N N . VAL A 1 89 ? 9.869 1.508 -10.817 1.00 96.25 89 VAL A N 1
ATOM 716 C CA . VAL A 1 89 ? 10.020 1.189 -9.401 1.00 96.25 89 VAL A CA 1
ATOM 717 C C . VAL A 1 89 ? 11.491 1.317 -9.033 1.00 96.25 89 VAL A C 1
ATOM 719 O O . VAL A 1 89 ? 12.346 0.662 -9.640 1.00 96.25 89 VAL A O 1
ATOM 722 N N . GLY A 1 90 ? 11.813 2.186 -8.077 1.00 95.19 90 GLY A N 1
ATOM 723 C CA . GLY A 1 90 ? 13.202 2.513 -7.754 1.00 95.19 90 GLY A CA 1
ATOM 724 C C . GLY A 1 90 ? 13.374 3.295 -6.458 1.00 95.19 90 GLY A C 1
ATOM 725 O O . GLY A 1 90 ? 12.404 3.782 -5.902 1.00 95.19 90 GLY A O 1
ATOM 726 N N . SER A 1 91 ? 14.607 3.418 -5.977 1.00 93.44 91 SER A N 1
ATOM 727 C CA . SER A 1 91 ? 14.947 4.047 -4.690 1.00 93.44 91 SER A CA 1
ATOM 728 C C . SER A 1 91 ? 15.184 5.559 -4.763 1.00 93.44 91 SER A C 1
ATOM 730 O O . SER A 1 91 ? 15.475 6.195 -3.756 1.00 93.44 91 SER A O 1
ATOM 732 N N . VAL A 1 92 ? 15.108 6.148 -5.959 1.00 93.75 92 VAL A N 1
ATOM 733 C CA . VAL A 1 92 ? 15.238 7.594 -6.171 1.00 93.75 92 VAL A CA 1
ATOM 734 C C . VAL A 1 92 ? 14.139 8.039 -7.120 1.00 93.75 92 VAL A C 1
ATOM 736 O O . VAL A 1 92 ? 14.068 7.560 -8.255 1.00 93.75 92 VAL A O 1
ATOM 739 N N . LEU A 1 93 ? 13.300 8.953 -6.642 1.00 94.50 93 LEU A N 1
ATOM 740 C CA . LEU A 1 93 ? 12.219 9.558 -7.406 1.00 94.50 93 LEU A CA 1
ATOM 741 C C . LEU A 1 93 ? 12.772 10.284 -8.654 1.00 94.50 93 LEU A C 1
ATOM 743 O O . LEU A 1 93 ? 13.795 10.965 -8.588 1.00 94.50 93 LEU A O 1
ATOM 747 N N . GLY A 1 94 ? 12.135 10.075 -9.811 1.00 92.31 94 GLY A N 1
ATOM 748 C CA . GLY A 1 94 ? 12.506 10.708 -11.084 1.00 92.31 94 GLY A CA 1
ATOM 749 C C . GLY A 1 94 ? 13.711 10.096 -11.817 1.00 92.31 94 GLY A C 1
ATOM 750 O O . GLY A 1 94 ? 14.071 10.568 -12.897 1.00 92.31 94 GLY A O 1
ATOM 751 N N . SER A 1 95 ? 14.340 9.040 -11.289 1.00 93.25 95 SER A N 1
ATOM 752 C CA . SER A 1 95 ? 15.471 8.389 -11.959 1.00 93.25 95 SER A CA 1
ATOM 753 C C . SER A 1 95 ? 15.043 7.622 -13.218 1.00 93.25 95 SER A C 1
ATOM 755 O O . SER A 1 95 ? 14.059 6.896 -13.221 1.00 93.25 95 SER A O 1
ATOM 757 N N . THR A 1 96 ? 15.798 7.751 -14.308 1.00 91.88 96 THR A N 1
ATOM 758 C CA . THR A 1 96 ? 15.465 7.117 -15.604 1.00 91.88 96 THR A CA 1
ATOM 759 C C . THR A 1 96 ? 16.580 6.231 -16.153 1.00 91.88 96 THR A C 1
ATOM 761 O O . THR A 1 96 ? 16.450 5.661 -17.235 1.00 91.88 96 THR A O 1
ATOM 764 N N . SER A 1 97 ? 17.703 6.124 -15.441 1.00 85.12 97 SER A N 1
ATOM 765 C CA . SER A 1 97 ? 18.860 5.374 -15.921 1.00 85.12 97 SER A CA 1
ATOM 766 C C . SER A 1 97 ? 18.690 3.885 -15.648 1.00 85.12 97 SER A C 1
ATOM 768 O O . SER A 1 97 ? 18.474 3.461 -14.520 1.00 85.12 97 SER A O 1
ATOM 770 N N . TYR A 1 98 ? 18.858 3.075 -16.688 1.00 78.62 98 TYR A N 1
ATOM 771 C CA . TYR A 1 98 ? 18.879 1.616 -16.566 1.00 78.62 98 TYR A CA 1
ATOM 772 C C . TYR A 1 98 ? 20.173 1.082 -15.959 1.00 78.62 98 TYR A C 1
ATOM 774 O O . TYR A 1 98 ? 20.223 -0.094 -15.627 1.00 78.62 98 TYR A O 1
ATOM 782 N N . ASN A 1 99 ? 21.216 1.916 -15.883 1.00 75.25 99 ASN A N 1
ATOM 783 C CA . ASN A 1 99 ? 22.571 1.495 -15.532 1.00 75.25 99 ASN A CA 1
ATOM 784 C C . ASN A 1 99 ? 22.961 1.837 -14.094 1.00 75.25 99 ASN A C 1
ATOM 786 O O . ASN A 1 99 ? 24.008 1.385 -13.633 1.00 75.25 99 ASN A O 1
ATOM 790 N N . ASN A 1 100 ? 22.175 2.665 -13.405 1.00 75.38 100 ASN A N 1
ATOM 791 C CA . ASN A 1 100 ? 22.431 2.996 -12.012 1.00 75.38 100 ASN A CA 1
ATOM 792 C C . ASN A 1 100 ? 21.637 2.063 -11.090 1.00 75.38 100 ASN A C 1
ATOM 794 O O . ASN A 1 100 ? 20.565 1.567 -11.423 1.00 75.38 100 ASN A O 1
ATOM 798 N N . SER A 1 101 ? 22.157 1.864 -9.882 1.00 84.19 101 SER A N 1
ATOM 799 C CA . SER A 1 101 ? 21.525 1.043 -8.851 1.00 84.19 101 SER A CA 1
ATOM 800 C C . SER A 1 101 ? 20.312 1.713 -8.203 1.00 84.19 101 SER A C 1
ATOM 802 O O . SER A 1 101 ? 19.980 1.387 -7.062 1.00 84.19 101 SER A O 1
ATOM 804 N N . THR A 1 102 ? 19.610 2.620 -8.889 1.00 90.44 102 THR A N 1
ATOM 805 C CA . THR A 1 102 ? 18.440 3.332 -8.346 1.00 90.44 102 THR A CA 1
ATOM 806 C C . THR A 1 102 ? 17.130 2.888 -8.980 1.00 90.44 102 THR A C 1
ATOM 808 O O . THR A 1 102 ? 16.130 2.826 -8.274 1.00 90.44 102 THR A O 1
ATOM 811 N N . VAL A 1 103 ? 17.104 2.510 -10.261 1.00 92.69 103 VAL A N 1
ATOM 812 C CA . VAL A 1 103 ? 15.916 1.906 -10.889 1.00 92.69 103 VAL A CA 1
ATOM 813 C C . VAL A 1 103 ? 16.007 0.385 -10.779 1.00 92.69 103 VAL A C 1
ATOM 815 O O . VAL A 1 103 ? 17.040 -0.198 -11.102 1.00 92.69 103 VAL A O 1
ATOM 818 N N . ARG A 1 104 ? 14.945 -0.275 -10.309 1.00 93.12 104 ARG A N 1
ATOM 819 C CA . ARG A 1 104 ? 14.865 -1.744 -10.205 1.00 93.12 104 ARG A CA 1
ATOM 820 C C . ARG A 1 104 ? 14.024 -2.343 -11.320 1.00 93.12 104 ARG A C 1
ATOM 822 O O . ARG A 1 104 ? 14.464 -3.275 -11.982 1.00 93.12 104 ARG A O 1
ATOM 829 N N . PHE A 1 105 ? 12.840 -1.782 -11.542 1.00 94.44 105 PHE A N 1
ATOM 830 C CA . PHE A 1 105 ? 11.879 -2.294 -12.513 1.00 94.44 105 PHE A CA 1
ATOM 831 C C . PHE A 1 105 ? 11.241 -1.157 -13.301 1.00 94.44 105 PHE A C 1
ATOM 833 O O . PHE A 1 105 ? 11.173 -0.024 -12.822 1.00 94.44 105 PHE A O 1
ATOM 840 N N . TYR A 1 106 ? 10.764 -1.456 -14.505 1.00 95.06 106 TYR A N 1
ATOM 841 C CA . TYR A 1 106 ? 10.115 -0.477 -15.366 1.00 95.06 106 TYR A CA 1
ATOM 842 C C . TYR A 1 106 ? 9.069 -1.108 -16.286 1.00 95.06 106 TYR A C 1
ATOM 844 O O . TYR A 1 106 ? 9.139 -2.291 -16.618 1.00 95.06 106 TYR A O 1
ATOM 852 N N . GLN A 1 107 ? 8.117 -0.290 -16.728 1.00 96.75 107 GLN A N 1
ATOM 853 C CA . GLN A 1 107 ? 7.124 -0.661 -17.727 1.00 96.75 107 GLN A CA 1
ATOM 854 C C . GLN A 1 107 ? 6.758 0.540 -18.598 1.00 96.75 107 GLN A C 1
ATOM 856 O O . GLN A 1 107 ? 6.433 1.613 -18.092 1.00 96.75 107 GLN A O 1
ATOM 861 N N . GLY A 1 108 ? 6.800 0.361 -19.920 1.00 96.25 108 GLY A N 1
ATOM 862 C CA . GLY A 1 108 ? 6.436 1.411 -20.875 1.00 96.25 108 GLY A CA 1
ATOM 863 C C . GLY A 1 108 ? 4.937 1.692 -20.848 1.00 96.25 108 GLY A C 1
ATOM 864 O O . GLY A 1 108 ? 4.136 0.784 -21.065 1.00 96.25 108 GLY A O 1
ATOM 865 N N . SER A 1 109 ? 4.556 2.937 -20.564 1.00 95.44 109 SER A N 1
ATOM 866 C CA . SER A 1 109 ? 3.172 3.421 -20.598 1.00 95.44 109 SER A CA 1
ATOM 867 C C . SER A 1 109 ? 3.149 4.919 -20.311 1.00 95.44 109 SER A C 1
ATOM 869 O O . SER A 1 109 ? 3.889 5.384 -19.454 1.00 95.44 109 SER A O 1
ATOM 871 N N . SER A 1 110 ? 2.262 5.659 -20.976 1.00 93.25 110 SER A N 1
ATOM 872 C CA . SER A 1 110 ? 1.995 7.088 -20.742 1.00 93.25 110 SER A CA 1
ATOM 873 C C . SER A 1 110 ? 0.705 7.354 -19.948 1.00 93.25 110 SER A C 1
ATOM 875 O O . SER A 1 110 ? 0.304 8.511 -19.781 1.00 93.25 110 SER A O 1
ATOM 877 N N . ALA A 1 111 ? 0.047 6.299 -19.455 1.00 94.56 111 ALA A N 1
ATOM 878 C CA . ALA A 1 111 ? -1.213 6.394 -18.719 1.00 94.56 111 ALA A CA 1
ATOM 879 C C . ALA A 1 111 ? -1.085 7.221 -17.424 1.00 94.56 111 ALA A C 1
ATOM 881 O O . ALA A 1 111 ? 0.012 7.458 -16.918 1.00 94.56 111 ALA A O 1
ATOM 882 N N . ASP A 1 112 ? -2.210 7.705 -16.891 1.00 93.19 112 ASP A N 1
ATOM 883 C CA . ASP A 1 112 ? -2.263 8.479 -15.633 1.00 93.19 112 ASP A CA 1
ATOM 884 C C . ASP A 1 112 ? -1.914 7.662 -14.389 1.00 93.19 112 ASP A C 1
ATOM 886 O O . ASP A 1 112 ? -1.497 8.225 -13.379 1.00 93.19 112 ASP A O 1
ATOM 890 N N . LEU A 1 113 ? -2.015 6.340 -14.495 1.00 94.12 113 LEU A N 1
ATOM 891 C CA . LEU A 1 113 ? -1.702 5.379 -13.447 1.00 94.12 113 LEU A CA 1
ATOM 892 C C . LEU A 1 113 ? -0.727 4.318 -13.972 1.00 94.12 113 LEU A C 1
ATOM 894 O O . LEU A 1 113 ? -0.689 4.072 -15.187 1.00 94.12 113 LEU A O 1
ATOM 898 N N . PRO A 1 114 ? 0.041 3.668 -13.078 1.00 96.69 114 PRO A N 1
ATOM 899 C CA . PRO A 1 114 ? 0.901 2.565 -13.471 1.00 96.69 114 PRO A CA 1
ATOM 900 C C . PRO A 1 114 ? 0.073 1.411 -14.051 1.00 96.69 114 PRO A C 1
ATOM 902 O O . PRO A 1 114 ? -0.999 1.108 -13.525 1.00 96.69 114 PRO A O 1
ATOM 905 N N . PRO A 1 115 ? 0.544 0.747 -15.123 1.00 97.06 115 PRO A N 1
ATOM 906 C CA . PRO A 1 115 ? -0.084 -0.463 -15.637 1.00 97.06 115 PRO A CA 1
ATOM 907 C C . PRO A 1 115 ? -0.289 -1.530 -14.558 1.00 97.06 115 PRO A C 1
ATOM 909 O O . PRO A 1 115 ? 0.665 -2.112 -14.043 1.00 97.06 115 PRO A O 1
ATOM 912 N N . TYR A 1 116 ? -1.548 -1.831 -14.246 1.00 96.50 116 TYR A N 1
ATOM 913 C CA . TYR A 1 116 ? -1.867 -2.881 -13.287 1.00 96.50 116 TYR A CA 1
ATOM 914 C C . TYR A 1 116 ? -1.753 -4.276 -13.897 1.00 96.50 116 TYR A C 1
ATOM 916 O O . TYR A 1 116 ? -1.951 -4.471 -15.098 1.00 96.50 116 TYR A O 1
ATOM 924 N N . ASN A 1 117 ? -1.432 -5.255 -13.047 1.00 95.56 117 ASN A N 1
ATOM 925 C CA . ASN A 1 117 ? -1.359 -6.687 -13.355 1.00 95.56 117 ASN A CA 1
ATOM 926 C C . ASN A 1 117 ? -0.473 -7.041 -14.562 1.00 95.56 117 ASN A C 1
ATOM 928 O O . ASN A 1 117 ? -0.574 -8.133 -15.124 1.00 95.56 117 ASN A O 1
ATOM 932 N N . THR A 1 118 ? 0.416 -6.124 -14.931 1.00 95.88 118 THR A N 1
ATOM 933 C CA . THR A 1 118 ? 1.348 -6.240 -16.047 1.00 95.88 118 THR A CA 1
ATOM 934 C C . THR A 1 118 ? 2.733 -6.535 -15.492 1.00 95.88 118 THR A C 1
ATOM 936 O O . THR A 1 118 ? 3.113 -5.965 -14.472 1.00 95.88 118 THR A O 1
ATOM 939 N N . ASN A 1 119 ? 3.480 -7.423 -16.148 1.00 94.88 119 ASN A N 1
ATOM 940 C CA . ASN A 1 119 ? 4.856 -7.717 -15.755 1.00 94.88 119 ASN A CA 1
ATOM 941 C C . ASN A 1 119 ? 5.740 -6.507 -16.055 1.00 94.88 119 ASN A C 1
ATOM 943 O O . ASN A 1 119 ? 5.891 -6.141 -17.218 1.00 94.88 119 ASN A O 1
ATOM 947 N N . TYR A 1 120 ? 6.333 -5.925 -15.019 1.00 94.56 120 TYR A N 1
ATOM 948 C CA . TYR A 1 120 ? 7.397 -4.941 -15.170 1.00 94.56 120 TYR A CA 1
ATOM 949 C C . TYR A 1 120 ? 8.715 -5.676 -15.376 1.00 94.56 120 TYR A C 1
ATOM 951 O O . TYR A 1 120 ? 8.999 -6.674 -14.708 1.00 94.56 120 TYR A O 1
ATOM 959 N N . LEU A 1 121 ? 9.521 -5.156 -16.292 1.00 90.81 121 LEU A N 1
ATOM 960 C CA . LEU A 1 121 ? 10.828 -5.703 -16.627 1.00 90.81 121 LEU A CA 1
ATOM 961 C C . LEU A 1 121 ? 11.870 -5.211 -15.622 1.00 90.81 121 LEU A C 1
ATOM 963 O O . LEU A 1 121 ? 11.817 -4.061 -15.182 1.00 90.81 121 LEU A O 1
ATOM 967 N N . SER A 1 122 ? 12.824 -6.067 -15.266 1.00 89.94 122 SER A N 1
ATOM 968 C CA . SER A 1 122 ? 13.956 -5.687 -14.423 1.00 89.94 122 SER A CA 1
ATOM 969 C C . SER A 1 122 ? 14.998 -4.880 -15.205 1.00 89.94 122 SER A C 1
ATOM 971 O O . SER A 1 122 ? 15.189 -5.066 -16.407 1.00 89.94 122 SER A O 1
ATOM 973 N N . THR A 1 123 ? 15.705 -3.991 -14.512 1.00 88.75 123 THR A N 1
ATOM 974 C CA . THR A 1 123 ? 16.940 -3.363 -15.010 1.00 88.75 123 THR A CA 1
ATOM 975 C C . THR A 1 123 ? 18.154 -4.254 -14.724 1.00 88.75 123 THR A C 1
ATOM 977 O O . THR A 1 123 ? 18.010 -5.373 -14.242 1.00 88.75 123 THR A O 1
ATOM 980 N N . ASN A 1 124 ? 19.373 -3.758 -14.960 1.00 85.12 124 ASN A N 1
ATOM 981 C CA . ASN A 1 124 ? 20.603 -4.453 -14.558 1.00 85.12 124 ASN A CA 1
ATOM 982 C C . ASN A 1 124 ? 20.815 -4.515 -13.027 1.00 85.12 124 ASN A C 1
ATOM 984 O O . ASN A 1 124 ? 21.755 -5.153 -12.560 1.00 85.12 124 ASN A O 1
ATOM 988 N N . SER A 1 125 ? 19.980 -3.809 -12.261 1.00 83.94 125 SER A N 1
ATOM 989 C CA . SER A 1 125 ? 20.106 -3.625 -10.813 1.00 83.94 125 SER A CA 1
ATOM 990 C C . SER A 1 125 ? 19.047 -4.401 -10.026 1.00 83.94 125 SER A C 1
ATOM 992 O O . SER A 1 125 ? 18.939 -4.248 -8.809 1.00 83.94 125 SER A O 1
ATOM 994 N N . ALA A 1 126 ? 18.249 -5.211 -10.718 1.00 87.94 126 ALA A N 1
ATOM 995 C CA . ALA A 1 126 ? 17.314 -6.166 -10.151 1.00 87.94 126 ALA A CA 1
ATOM 996 C C . ALA A 1 126 ? 17.246 -7.402 -11.052 1.00 87.94 126 ALA A C 1
ATOM 998 O O . ALA A 1 126 ? 17.742 -7.405 -12.175 1.00 87.94 126 ALA A O 1
ATOM 999 N N . CYS A 1 127 ? 16.582 -8.439 -10.574 1.00 87.44 127 CYS A N 1
ATOM 1000 C CA . CYS A 1 127 ? 16.222 -9.598 -11.371 1.00 87.44 127 CYS A CA 1
ATOM 1001 C C . CYS A 1 127 ? 14.785 -9.993 -11.030 1.00 87.44 127 CYS A C 1
ATOM 1003 O O . CYS A 1 127 ? 14.272 -9.608 -9.980 1.00 87.44 127 CYS A O 1
ATOM 1005 N N . GLY A 1 128 ? 14.142 -10.765 -11.902 1.00 89.75 128 GLY A N 1
ATOM 1006 C CA . GLY A 1 128 ? 12.747 -11.175 -11.742 1.00 89.75 128 GLY A CA 1
ATOM 1007 C C . GLY A 1 128 ? 11.754 -10.239 -12.423 1.00 89.75 128 GLY A C 1
ATOM 1008 O O . GLY A 1 128 ? 12.124 -9.328 -13.164 1.00 89.75 128 GLY A O 1
ATOM 1009 N N . LEU A 1 129 ? 10.477 -10.487 -12.166 1.00 90.75 129 LEU A N 1
ATOM 1010 C CA . LEU A 1 129 ? 9.356 -9.679 -12.623 1.00 90.75 129 LEU A CA 1
ATOM 1011 C C . LEU A 1 129 ? 8.541 -9.232 -11.412 1.00 90.75 129 LEU A C 1
ATOM 1013 O O . LEU A 1 129 ? 8.428 -9.955 -10.423 1.00 90.75 129 LEU A O 1
ATOM 1017 N N . ILE A 1 130 ? 7.916 -8.064 -11.522 1.00 94.56 130 ILE A N 1
ATOM 1018 C CA . ILE A 1 130 ? 6.913 -7.611 -10.554 1.00 94.56 130 ILE A CA 1
ATOM 1019 C C . ILE A 1 130 ? 5.612 -7.260 -11.246 1.00 94.56 130 ILE A C 1
ATOM 1021 O O . ILE A 1 130 ? 5.587 -6.943 -12.438 1.00 94.56 130 ILE A O 1
ATOM 1025 N N . LYS A 1 131 ? 4.536 -7.259 -10.466 1.00 95.94 131 LYS A N 1
ATOM 1026 C CA . LYS A 1 131 ? 3.253 -6.672 -10.845 1.00 95.94 131 LYS A CA 1
ATOM 1027 C C . LYS A 1 131 ? 2.849 -5.613 -9.842 1.00 95.94 131 LYS A C 1
ATOM 1029 O O . LYS A 1 131 ? 3.007 -5.799 -8.637 1.00 95.94 131 LYS A O 1
ATOM 1034 N N . ILE A 1 132 ? 2.268 -4.541 -10.365 1.00 97.00 132 ILE A N 1
ATOM 1035 C CA . ILE A 1 132 ? 1.590 -3.517 -9.578 1.00 97.00 132 ILE A CA 1
ATOM 1036 C C . ILE A 1 132 ? 0.090 -3.798 -9.626 1.00 97.00 132 ILE A C 1
ATOM 1038 O O . ILE A 1 132 ? -0.447 -4.131 -10.681 1.00 97.00 132 ILE A O 1
ATOM 1042 N N . ALA A 1 133 ? -0.589 -3.665 -8.498 1.00 95.12 133 ALA A N 1
ATOM 1043 C CA . ALA A 1 133 ? -2.039 -3.745 -8.398 1.00 95.12 133 ALA A CA 1
ATOM 1044 C C . ALA A 1 133 ? -2.560 -2.651 -7.464 1.00 95.12 133 ALA A C 1
ATOM 1046 O O . ALA A 1 133 ? -1.785 -1.993 -6.764 1.00 95.12 133 ALA A O 1
ATOM 1047 N N . GLU A 1 134 ? -3.879 -2.475 -7.436 1.00 92.75 134 GLU A N 1
ATOM 1048 C CA . GLU A 1 134 ? -4.517 -1.695 -6.380 1.00 92.75 134 GLU A CA 1
ATOM 1049 C C . GLU A 1 134 ? -4.175 -2.312 -5.021 1.00 92.75 134 GLU A C 1
ATOM 1051 O O . GLU A 1 134 ? -4.297 -3.521 -4.811 1.00 92.75 134 GLU A O 1
ATOM 1056 N N . GLY A 1 135 ? -3.679 -1.473 -4.120 1.00 87.56 135 GLY A N 1
ATOM 1057 C CA . GLY A 1 135 ? -3.338 -1.858 -2.766 1.00 87.56 135 GLY A CA 1
ATOM 1058 C C . GLY A 1 135 ? -4.501 -1.586 -1.831 1.00 87.56 135 GLY A C 1
ATOM 1059 O O . GLY A 1 135 ? -5.308 -0.679 -2.036 1.00 87.56 135 GLY A O 1
ATOM 1060 N N . THR A 1 136 ? -4.558 -2.350 -0.751 1.00 83.31 136 THR A N 1
ATOM 1061 C CA . THR A 1 136 ? -5.354 -1.971 0.408 1.00 83.31 136 THR A CA 1
ATOM 1062 C C . THR A 1 136 ? -4.477 -1.203 1.367 1.00 83.31 136 THR A C 1
ATOM 1064 O O . THR A 1 136 ? -3.303 -1.526 1.553 1.00 83.31 136 THR A O 1
ATOM 1067 N N . ALA A 1 137 ? -5.064 -0.218 2.024 1.00 77.94 137 ALA A N 1
ATOM 1068 C CA . ALA A 1 137 ? -4.378 0.458 3.094 1.00 77.94 137 ALA A CA 1
ATOM 1069 C C . ALA A 1 137 ? -3.924 -0.527 4.189 1.00 77.94 137 ALA A C 1
ATOM 1071 O O . ALA A 1 137 ? -4.681 -1.447 4.518 1.00 77.94 137 ALA A O 1
ATOM 1072 N N . PRO A 1 138 ? -2.738 -0.329 4.797 1.00 73.56 138 PRO A N 1
ATOM 1073 C CA . PRO A 1 138 ? -2.355 -1.126 5.951 1.00 73.56 138 PRO A CA 1
ATOM 1074 C C . PRO A 1 138 ? -3.385 -0.930 7.074 1.00 73.56 138 PRO A C 1
ATOM 1076 O O . PRO A 1 138 ? -3.913 0.184 7.217 1.00 73.56 138 PRO A O 1
ATOM 1079 N N . PRO A 1 139 ? -3.668 -1.976 7.874 1.00 71.44 139 PRO A N 1
ATOM 1080 C CA . PRO A 1 139 ? -4.520 -1.851 9.044 1.00 71.44 139 PRO A CA 1
ATOM 1081 C C . PRO A 1 139 ? -4.022 -0.697 9.916 1.00 71.44 139 PRO A C 1
ATOM 1083 O O . PRO A 1 139 ? -2.822 -0.633 10.205 1.00 71.44 139 PRO A O 1
ATOM 1086 N N . PRO A 1 140 ? -4.896 0.230 10.329 1.00 71.94 140 PRO A N 1
ATOM 1087 C CA . PRO A 1 140 ? -4.473 1.287 11.227 1.00 71.94 140 PRO A CA 1
ATOM 1088 C C . PRO A 1 140 ? -4.024 0.691 12.564 1.00 71.94 140 PRO A C 1
ATOM 1090 O O . PRO A 1 140 ? -4.434 -0.402 12.958 1.00 71.94 140 PRO A O 1
ATOM 1093 N N . THR A 1 141 ? -3.158 1.401 13.275 1.00 76.12 141 THR A N 1
ATOM 1094 C CA . THR A 1 141 ? -2.659 0.944 14.576 1.00 76.12 141 THR A CA 1
ATOM 1095 C C . THR A 1 141 ? -3.763 0.985 15.623 1.00 76.12 141 THR A C 1
ATOM 1097 O O . THR A 1 141 ? -4.502 1.967 15.668 1.00 76.12 141 THR A O 1
ATOM 1100 N N . ALA A 1 142 ? -3.831 -0.016 16.506 1.00 71.94 142 ALA A N 1
ATOM 1101 C CA . ALA A 1 142 ? -4.763 -0.020 17.635 1.00 71.94 142 ALA A CA 1
ATOM 1102 C C . ALA A 1 142 ? -4.727 1.328 18.391 1.00 71.94 142 ALA A C 1
ATOM 1104 O O . ALA A 1 142 ? -3.633 1.787 18.739 1.00 71.94 142 ALA A O 1
ATOM 1105 N N . PRO A 1 143 ? -5.880 1.980 18.645 1.00 73.94 143 PRO A N 1
ATOM 1106 C CA . PRO A 1 143 ? -5.903 3.160 19.494 1.00 73.94 143 PRO A CA 1
ATOM 1107 C C . PRO A 1 143 ? -5.485 2.781 20.914 1.00 73.94 143 PRO A C 1
ATOM 1109 O O . PRO A 1 143 ? -5.749 1.682 21.401 1.00 73.94 143 PRO A O 1
ATOM 1112 N N . THR A 1 144 ? -4.878 3.727 21.612 1.00 81.12 144 THR A N 1
ATOM 1113 C CA . THR A 1 144 ? -4.626 3.611 23.046 1.00 81.12 144 THR A CA 1
ATOM 1114 C C . THR A 1 144 ? -5.874 4.063 23.783 1.00 81.12 144 THR A C 1
ATOM 1116 O O . THR A 1 144 ? -6.244 5.231 23.674 1.00 81.12 144 THR A O 1
ATOM 1119 N N . LEU A 1 145 ? -6.514 3.159 24.524 1.00 78.81 145 LEU A N 1
ATOM 1120 C CA . LEU A 1 145 ? -7.578 3.516 25.458 1.00 78.81 145 LEU A CA 1
ATOM 1121 C C . LEU A 1 145 ? -6.958 4.092 26.734 1.00 78.81 145 LEU A C 1
ATOM 1123 O O . LEU A 1 145 ? -6.028 3.505 27.288 1.00 78.81 145 LEU A O 1
ATOM 1127 N N . TYR A 1 146 ? -7.475 5.227 27.192 1.00 79.19 146 TYR A N 1
ATOM 1128 C CA . TYR A 1 146 ? -7.098 5.808 28.475 1.00 79.19 146 TYR A CA 1
ATOM 1129 C C . TYR A 1 146 ? -8.071 5.357 29.560 1.00 79.19 146 TYR A C 1
ATOM 1131 O O . TYR A 1 146 ? -9.286 5.346 29.345 1.00 79.19 146 TYR A O 1
ATOM 1139 N N . ASP A 1 147 ? -7.531 5.019 30.730 1.00 77.75 147 ASP A N 1
ATOM 1140 C CA . ASP A 1 147 ? -8.348 4.647 31.879 1.00 77.75 147 ASP A CA 1
ATOM 1141 C C . ASP A 1 147 ? -9.240 5.828 32.306 1.00 77.75 147 ASP A C 1
ATOM 1143 O O . ASP A 1 147 ? -8.744 6.952 32.453 1.00 77.75 147 ASP A O 1
ATOM 1147 N N . PRO A 1 148 ? -10.549 5.605 32.519 1.00 74.75 148 PRO A N 1
ATOM 1148 C CA . PRO A 1 148 ? -11.449 6.652 32.982 1.00 74.75 148 PRO A CA 1
ATOM 1149 C C . PRO A 1 148 ? -11.118 7.060 34.424 1.00 74.75 148 PRO A C 1
ATOM 1151 O O . PRO A 1 148 ? -10.870 6.218 35.291 1.00 74.75 148 PRO A O 1
ATOM 1154 N N . SER A 1 149 ? -11.154 8.363 34.705 1.00 77.50 149 SER A N 1
ATOM 1155 C CA . SER A 1 149 ? -11.014 8.896 36.062 1.00 77.50 149 SER A CA 1
ATOM 1156 C C . SER A 1 149 ? -12.341 8.831 36.834 1.00 77.50 149 SER A C 1
ATOM 1158 O O . SER A 1 149 ? -13.403 8.563 36.274 1.00 77.50 149 SER A O 1
ATOM 1160 N N . ALA A 1 150 ? -12.320 9.122 38.140 1.00 76.12 150 ALA A N 1
ATOM 1161 C CA . ALA A 1 150 ? -13.533 9.100 38.965 1.00 76.12 150 ALA A CA 1
ATOM 1162 C C . ALA A 1 150 ? -14.631 10.066 38.473 1.00 76.12 150 ALA A C 1
ATOM 1164 O O . ALA A 1 150 ? -15.813 9.773 38.639 1.00 76.12 150 ALA A O 1
ATOM 1165 N N . SER A 1 151 ? -14.262 11.196 37.858 1.00 81.12 151 SER A N 1
ATOM 1166 C CA . SER A 1 151 ? -15.219 12.142 37.265 1.00 81.12 151 SER A CA 1
ATOM 1167 C C . SER A 1 151 ? -15.826 11.656 35.951 1.00 81.12 151 SER A C 1
ATOM 1169 O O . SER A 1 151 ? -16.900 12.120 35.583 1.00 81.12 151 SER A O 1
ATOM 1171 N N . ASP A 1 152 ? -15.177 10.708 35.275 1.00 72.56 152 ASP A N 1
ATOM 1172 C CA . ASP A 1 152 ? -15.643 10.141 34.007 1.00 72.56 152 ASP A CA 1
ATOM 1173 C C . ASP A 1 152 ? -16.649 9.003 34.213 1.00 72.56 152 ASP A C 1
ATOM 1175 O O . ASP A 1 152 ? -17.256 8.527 33.256 1.00 72.56 152 ASP A O 1
ATOM 1179 N N . VAL A 1 153 ? -16.840 8.555 35.458 1.00 75.69 153 VAL A N 1
ATOM 1180 C CA . VAL A 1 153 ? -17.750 7.464 35.819 1.00 75.69 153 VAL A CA 1
ATOM 1181 C C . VAL A 1 153 ? -18.955 8.027 36.568 1.00 75.69 153 VAL A C 1
ATOM 1183 O O . VAL A 1 153 ? -18.960 8.191 37.789 1.00 75.69 153 VAL A O 1
ATOM 1186 N N . GLY A 1 154 ? -20.027 8.291 35.827 1.00 71.75 154 GLY A N 1
ATOM 1187 C CA . GLY A 1 154 ? -21.325 8.629 36.388 1.00 71.75 154 GLY A CA 1
ATOM 1188 C C . GLY A 1 154 ? -22.068 7.415 36.953 1.00 71.75 154 GLY A C 1
ATOM 1189 O O . GLY A 1 154 ? -21.745 6.250 36.723 1.00 71.75 154 GLY A O 1
ATOM 1190 N N . SER A 1 155 ? -23.165 7.679 37.668 1.00 69.94 155 SER A N 1
ATOM 1191 C CA . SER A 1 155 ? -24.046 6.618 38.181 1.00 69.94 155 SER A CA 1
ATOM 1192 C C . SER A 1 155 ? -24.672 5.767 37.072 1.00 69.94 155 SER A C 1
ATOM 1194 O O . SER A 1 155 ? -25.034 4.617 37.320 1.00 69.94 155 SER A O 1
ATOM 1196 N N . THR A 1 156 ? -24.809 6.342 35.874 1.00 69.44 156 THR A N 1
ATOM 1197 C CA . THR A 1 156 ? -25.420 5.720 34.694 1.00 69.44 156 THR A CA 1
ATOM 1198 C C . THR A 1 156 ? -24.693 6.049 33.390 1.00 69.44 156 THR A C 1
ATOM 1200 O O . THR A 1 156 ? -25.261 5.943 32.309 1.00 69.44 156 THR A O 1
ATOM 1203 N N . ASN A 1 157 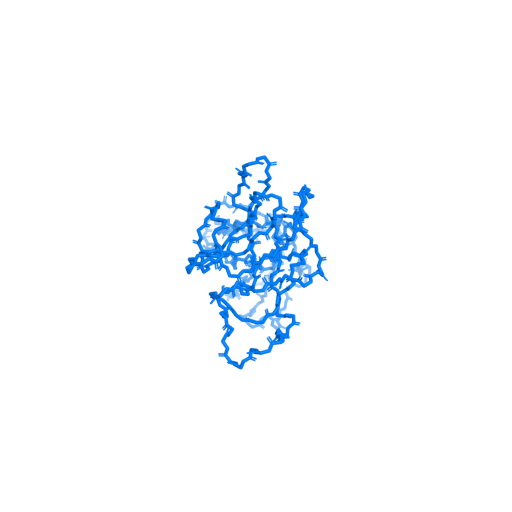? -23.447 6.502 33.450 1.00 69.31 157 ASN A N 1
ATOM 1204 C CA . ASN A 1 157 ? -22.668 6.804 32.256 1.00 69.31 157 ASN A CA 1
ATOM 1205 C C . ASN A 1 157 ? -21.187 6.581 32.534 1.00 69.31 157 ASN A C 1
ATOM 1207 O O . ASN A 1 157 ? -20.760 6.623 33.684 1.00 69.31 157 ASN A O 1
ATOM 1211 N N . VAL A 1 158 ? -20.436 6.320 31.472 1.00 74.31 158 VAL A N 1
ATOM 1212 C CA . VAL A 1 158 ? 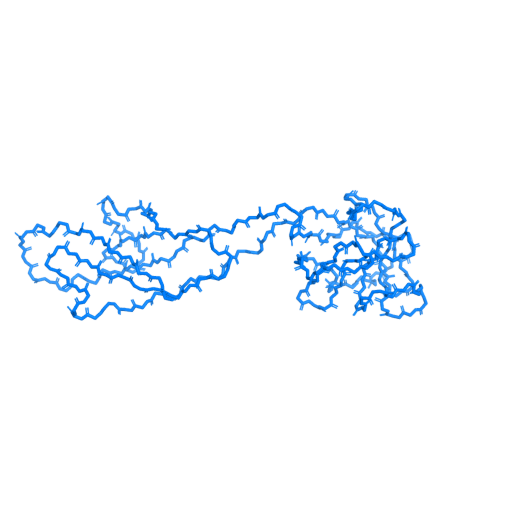-18.978 6.364 31.497 1.00 74.31 158 VAL A CA 1
ATOM 1213 C C . VAL A 1 158 ? -18.533 7.146 30.273 1.00 74.31 158 VAL A C 1
ATOM 1215 O O . VAL A 1 158 ? -19.053 6.934 29.170 1.00 74.31 158 VAL A O 1
ATOM 1218 N N . GLN A 1 159 ? -17.599 8.063 30.484 1.00 75.81 159 GLN A N 1
ATOM 1219 C CA . GLN A 1 159 ? -16.882 8.756 29.427 1.00 75.81 159 GLN A CA 1
ATOM 1220 C C . GLN A 1 159 ? -15.577 8.016 29.154 1.00 75.81 159 GLN A C 1
ATOM 1222 O O . GLN A 1 159 ? -14.849 7.650 30.075 1.00 75.81 159 GLN A O 1
ATOM 1227 N N . LEU A 1 160 ? -15.321 7.752 27.876 1.00 76.81 160 LEU A N 1
ATOM 1228 C CA . LEU A 1 160 ? -14.133 7.046 27.416 1.00 76.81 160 LEU A CA 1
ATOM 1229 C C . LEU A 1 160 ? -13.333 7.956 26.493 1.00 76.81 160 LEU A C 1
ATOM 1231 O O . LEU A 1 160 ? -13.903 8.713 25.701 1.00 76.81 160 LEU A O 1
ATOM 1235 N N . TYR A 1 161 ? -12.012 7.829 26.581 1.00 78.19 161 TYR A N 1
ATOM 1236 C CA . TYR A 1 161 ? -11.072 8.600 25.783 1.00 78.19 161 TYR A CA 1
ATOM 1237 C C . TYR A 1 161 ? -10.036 7.673 25.176 1.00 78.19 161 TYR A C 1
ATOM 1239 O O . TYR A 1 161 ? -9.541 6.759 25.835 1.00 78.19 161 TYR A O 1
ATOM 1247 N N . TRP A 1 162 ? -9.655 7.954 23.939 1.00 82.88 162 TRP A N 1
ATOM 1248 C CA . TRP A 1 162 ? -8.589 7.225 23.269 1.00 82.88 162 TRP A CA 1
ATOM 1249 C C . TRP A 1 162 ? -7.740 8.134 22.385 1.00 82.88 162 TRP A C 1
ATOM 1251 O O . TRP A 1 162 ? -8.108 9.272 22.054 1.00 82.88 162 TRP A O 1
ATOM 1261 N N . SER A 1 163 ? -6.561 7.635 22.016 1.00 80.06 163 SER A N 1
ATOM 1262 C CA . SER A 1 163 ? -5.718 8.288 21.022 1.00 80.06 163 SER A CA 1
ATOM 1263 C C . SER A 1 163 ? -6.365 8.186 19.639 1.00 80.06 163 SER A C 1
ATOM 1265 O O . SER A 1 163 ? -6.844 7.132 19.224 1.00 80.06 163 SER A O 1
ATOM 1267 N N . LYS A 1 164 ? -6.394 9.311 18.915 1.00 77.25 164 LYS A N 1
ATOM 1268 C CA . LYS A 1 164 ? -6.894 9.335 17.539 1.00 77.25 164 LYS A CA 1
ATOM 1269 C C . LYS A 1 164 ? -5.936 8.543 16.651 1.00 77.25 164 LYS A C 1
ATOM 1271 O O . LYS A 1 164 ? -4.738 8.819 16.657 1.00 77.25 164 LYS A O 1
ATOM 1276 N N . VAL A 1 165 ? -6.471 7.623 15.859 1.00 75.75 165 VAL A N 1
ATOM 1277 C CA . VAL A 1 165 ? -5.713 6.828 14.893 1.00 75.75 165 VAL A CA 1
ATOM 1278 C C . VAL A 1 165 ? -5.814 7.473 13.515 1.00 75.75 165 VAL A C 1
ATOM 1280 O O . VAL A 1 165 ? -6.905 7.715 12.996 1.00 75.75 165 VAL A O 1
ATOM 1283 N N . ILE A 1 166 ? -4.663 7.773 12.913 1.00 65.06 166 ILE A N 1
ATOM 1284 C CA . ILE A 1 166 ? -4.603 8.302 11.547 1.00 65.06 166 ILE A CA 1
ATOM 1285 C C . ILE A 1 166 ? -5.083 7.219 10.576 1.00 65.06 166 ILE A C 1
ATOM 1287 O O . ILE A 1 166 ? -4.676 6.063 10.660 1.00 65.06 166 ILE A O 1
ATOM 1291 N N . GLY A 1 167 ? -5.963 7.606 9.655 1.00 66.31 167 GLY A N 1
ATOM 1292 C CA . GLY A 1 167 ? -6.573 6.690 8.698 1.00 66.31 167 GLY A CA 1
ATOM 1293 C C . GLY A 1 167 ? -7.777 5.918 9.238 1.00 66.31 167 GLY A C 1
ATOM 1294 O O . GLY A 1 167 ? -8.368 5.182 8.465 1.00 66.31 167 GLY A O 1
ATOM 1295 N N . ALA A 1 168 ? -8.180 6.087 10.501 1.00 68.19 168 ALA A N 1
ATOM 1296 C CA . ALA A 1 168 ? -9.433 5.526 11.005 1.00 68.19 168 ALA A CA 1
ATOM 1297 C C . ALA A 1 168 ? -10.653 6.258 10.426 1.00 68.19 168 ALA A C 1
ATOM 1299 O O . ALA A 1 168 ? -10.716 7.487 10.474 1.00 68.19 168 ALA A O 1
ATOM 1300 N N . SER A 1 169 ? -11.631 5.508 9.919 1.00 71.75 169 SER A N 1
ATOM 1301 C CA . SER A 1 169 ? -12.936 6.017 9.483 1.00 71.75 169 SER A CA 1
ATOM 1302 C C . SER A 1 169 ? -13.993 5.994 10.591 1.00 71.75 169 SER A C 1
ATOM 1304 O O . SER A 1 169 ? -15.014 6.666 10.468 1.00 71.75 169 SER A O 1
ATOM 1306 N N . GLY A 1 170 ? -13.743 5.248 11.670 1.00 74.62 170 GLY A N 1
ATOM 1307 C CA . GLY A 1 170 ? -14.637 5.130 12.816 1.00 74.62 170 GLY A CA 1
ATOM 1308 C C . GLY A 1 170 ? -14.111 4.164 13.873 1.00 74.62 170 GLY A C 1
ATOM 1309 O O . GLY A 1 170 ? -13.053 3.543 13.708 1.00 74.62 170 GLY A O 1
ATOM 1310 N N . TYR A 1 171 ? -14.866 4.061 14.966 1.00 74.00 171 TYR A N 1
ATOM 1311 C CA . TYR A 1 171 ? -14.450 3.371 16.180 1.00 74.00 171 TYR A CA 1
ATOM 1312 C C . TYR A 1 171 ? -15.511 2.353 16.655 1.00 74.00 171 TYR A C 1
ATOM 1314 O O . TYR A 1 171 ? -16.670 2.714 16.841 1.00 74.00 171 TYR A O 1
ATOM 1322 N N . TYR A 1 172 ? -15.132 1.079 16.879 1.00 76.75 172 TYR A N 1
ATOM 1323 C CA . TYR A 1 172 ? -16.003 0.057 17.495 1.00 76.75 172 TYR A CA 1
ATOM 1324 C C . TYR A 1 172 ? -15.671 -0.224 18.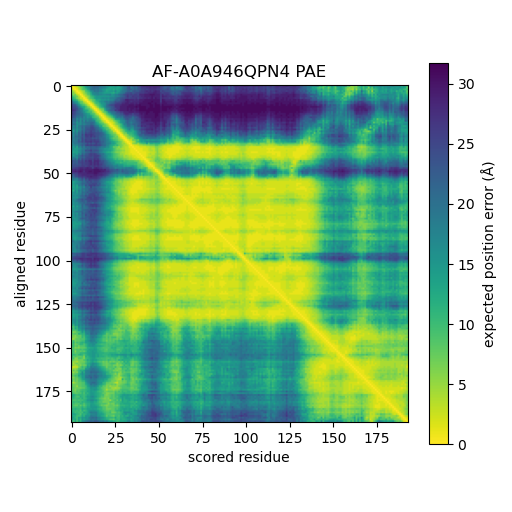962 1.00 76.75 172 TYR A C 1
ATOM 1326 O O . TYR A 1 172 ? -14.564 -0.667 19.266 1.00 76.75 172 TYR A O 1
ATOM 1334 N N . ILE A 1 173 ? -16.659 -0.087 19.849 1.00 75.44 173 ILE A N 1
ATOM 1335 C CA . ILE A 1 173 ? -16.513 -0.354 21.289 1.00 75.44 173 ILE A CA 1
ATOM 1336 C C . ILE A 1 173 ? -17.107 -1.710 21.675 1.00 75.44 173 ILE A C 1
ATOM 1338 O O . ILE A 1 173 ? -18.228 -2.055 21.288 1.00 75.44 173 ILE A O 1
ATOM 1342 N N . TYR A 1 174 ? -16.342 -2.444 22.487 1.00 76.50 174 TYR A N 1
ATOM 1343 C CA . TYR A 1 174 ? -16.719 -3.698 23.128 1.00 76.50 174 TYR A CA 1
ATOM 1344 C C . TYR A 1 174 ? -16.567 -3.567 24.644 1.00 76.50 174 TYR A C 1
ATOM 1346 O O . TYR A 1 174 ? -15.544 -3.090 25.139 1.00 76.50 174 TYR A O 1
ATOM 1354 N N . VAL A 1 175 ? -17.585 -4.000 25.388 1.00 77.00 175 VAL A N 1
ATOM 1355 C CA . VAL A 1 175 ? -17.594 -3.928 26.855 1.00 77.00 175 VAL A CA 1
ATOM 1356 C C . VAL A 1 175 ? -17.721 -5.333 27.432 1.00 77.00 175 VAL A C 1
ATOM 1358 O O . VAL A 1 175 ? -18.692 -6.035 27.148 1.00 77.00 175 VAL A O 1
ATOM 1361 N N . SER A 1 176 ? -16.760 -5.730 28.267 1.00 78.62 176 SER A N 1
ATOM 1362 C CA . SER A 1 176 ? -16.728 -7.035 28.932 1.00 78.62 176 SER A CA 1
ATOM 1363 C C . SER A 1 176 ? -16.605 -6.890 30.449 1.00 78.62 176 SER A C 1
ATOM 1365 O O . SER A 1 176 ? -16.049 -5.913 30.955 1.00 78.62 176 SER A O 1
ATOM 1367 N N . ARG A 1 177 ? -17.110 -7.882 31.191 1.00 76.50 177 ARG A N 1
ATOM 1368 C CA . ARG A 1 177 ? -16.888 -8.009 32.645 1.00 76.50 177 ARG A CA 1
ATOM 1369 C C . ARG A 1 177 ? -15.572 -8.706 32.993 1.00 76.50 177 ARG A C 1
ATOM 1371 O O . ARG A 1 177 ? -15.240 -8.832 34.168 1.00 76.50 177 ARG A O 1
ATOM 1378 N N . ASN A 1 178 ? -14.845 -9.194 31.990 1.00 76.88 178 ASN A N 1
ATOM 1379 C CA . ASN A 1 178 ? -13.556 -9.853 32.150 1.00 76.88 178 ASN A CA 1
ATOM 1380 C C . ASN A 1 178 ? -12.555 -9.439 31.061 1.00 76.88 178 ASN A C 1
ATOM 1382 O O . ASN A 1 178 ? -12.925 -9.005 29.971 1.00 76.88 178 ASN A O 1
ATOM 1386 N N . ASN A 1 179 ? -11.266 -9.583 31.366 1.00 71.62 179 ASN A N 1
ATOM 1387 C CA . ASN A 1 179 ? -10.166 -9.140 30.503 1.00 71.62 179 ASN A CA 1
ATOM 1388 C C . ASN A 1 179 ? -9.963 -9.994 29.240 1.00 71.62 179 ASN A C 1
ATOM 1390 O O . ASN A 1 179 ? -9.282 -9.563 28.316 1.00 71.62 179 ASN A O 1
ATOM 1394 N N . ASN A 1 180 ? -10.546 -11.189 29.198 1.00 76.19 180 ASN A N 1
ATOM 1395 C CA . ASN A 1 180 ? -10.475 -12.129 28.083 1.00 76.19 180 ASN A CA 1
ATOM 1396 C C . ASN A 1 180 ? -11.736 -12.122 27.203 1.00 76.19 180 ASN A C 1
ATOM 1398 O O . ASN A 1 180 ? -11.855 -12.975 26.328 1.00 76.19 180 ASN A O 1
ATOM 1402 N N . PHE A 1 181 ? -12.657 -11.174 27.416 1.00 72.94 181 PHE A N 1
ATOM 1403 C CA . PHE A 1 181 ? -13.843 -10.960 26.571 1.00 72.94 181 PHE A CA 1
ATOM 1404 C C . PHE A 1 181 ? -14.786 -12.165 26.477 1.00 72.94 181 PHE A C 1
ATOM 1406 O O . PHE A 1 181 ? -15.560 -12.284 25.530 1.00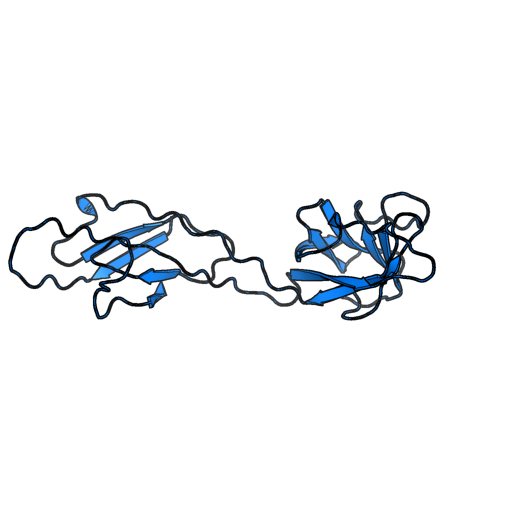 72.94 181 PHE A O 1
ATOM 1413 N N . SER A 1 182 ? -14.757 -13.061 27.465 1.00 82.81 182 SER A N 1
ATOM 1414 C CA . SER A 1 182 ? -15.661 -14.213 27.497 1.00 82.81 182 SER A CA 1
ATOM 1415 C C . SER A 1 182 ? -17.006 -13.917 28.166 1.00 82.81 182 SER A C 1
ATOM 1417 O O . SER A 1 182 ? -17.925 -14.719 28.025 1.00 82.81 182 SER A O 1
ATOM 1419 N N . ASP A 1 183 ? -17.155 -12.771 28.845 1.00 82.94 183 ASP A N 1
ATOM 1420 C CA . ASP A 1 183 ? -18.429 -12.310 29.419 1.00 82.94 183 ASP A CA 1
ATOM 1421 C C . ASP A 1 183 ? -18.778 -10.887 28.962 1.00 82.94 183 ASP A C 1
ATOM 1423 O O . ASP A 1 183 ? -18.591 -9.889 29.668 1.00 82.94 183 ASP A O 1
ATOM 1427 N N . MET A 1 184 ? -19.292 -10.811 27.737 1.00 81.69 184 MET A N 1
ATOM 1428 C CA . MET A 1 184 ? -19.691 -9.562 27.101 1.00 81.69 184 MET A CA 1
ATOM 1429 C C . MET A 1 184 ? -20.938 -8.959 27.756 1.00 81.69 184 MET A C 1
ATOM 1431 O O . MET A 1 184 ? -21.923 -9.646 28.049 1.00 81.69 184 MET A O 1
ATOM 1435 N N . VAL A 1 185 ? -20.946 -7.636 27.930 1.00 78.69 185 VAL A N 1
ATOM 1436 C CA . VAL A 1 185 ? -22.134 -6.924 28.404 1.00 78.69 185 VAL A CA 1
ATOM 1437 C C . VAL A 1 185 ? -23.146 -6.845 27.261 1.00 78.69 185 VAL A C 1
ATOM 1439 O O . VAL A 1 185 ? -22.956 -6.131 26.277 1.00 78.69 185 VAL A O 1
ATOM 1442 N N . SER A 1 186 ? -24.247 -7.588 27.397 1.00 78.25 186 SER A N 1
ATOM 1443 C CA . SER A 1 186 ? -25.337 -7.603 26.413 1.00 78.25 186 SER A CA 1
ATOM 1444 C C . SER A 1 186 ? -25.810 -6.184 26.065 1.00 78.25 186 SER A C 1
ATOM 1446 O O . SER A 1 186 ? -26.047 -5.368 26.957 1.00 78.25 186 SER A O 1
ATOM 1448 N N . GLY A 1 187 ? -25.931 -5.894 24.765 1.00 75.25 187 GLY A N 1
ATOM 1449 C CA . GLY A 1 187 ? -26.288 -4.570 24.241 1.00 75.25 187 GLY A CA 1
ATOM 1450 C C . GLY A 1 187 ? -25.109 -3.621 23.985 1.00 75.25 187 GLY A C 1
ATOM 1451 O O . GLY A 1 187 ? -25.322 -2.565 23.402 1.00 75.25 187 GLY A O 1
ATOM 1452 N N . TYR A 1 188 ? -23.879 -3.998 24.355 1.00 73.12 188 TYR A N 1
ATOM 1453 C CA . TYR A 1 188 ? -22.659 -3.190 24.169 1.00 73.12 188 TYR A CA 1
ATOM 1454 C C . TYR A 1 188 ? -21.617 -3.906 23.296 1.00 73.12 188 TYR A C 1
ATOM 1456 O O . TYR A 1 188 ? -20.408 -3.724 23.445 1.00 73.12 188 TYR A O 1
ATOM 1464 N N . ASN A 1 189 ? -22.100 -4.741 22.377 1.00 71.38 189 ASN A N 1
ATOM 1465 C CA . ASN A 1 189 ? -21.282 -5.426 21.386 1.00 71.38 189 ASN A CA 1
ATOM 1466 C C . ASN A 1 189 ? -21.282 -4.586 20.110 1.00 71.38 189 ASN A C 1
ATOM 1468 O O . ASN A 1 189 ? -22.316 -4.511 19.446 1.00 71.38 189 ASN A O 1
ATOM 1472 N N . ARG A 1 190 ? -20.132 -3.992 19.763 1.00 71.94 190 ARG A N 1
ATOM 1473 C CA . ARG A 1 190 ? -19.922 -3.236 18.517 1.00 71.94 190 ARG A CA 1
ATOM 1474 C C . ARG A 1 190 ? -20.736 -1.934 18.443 1.00 71.94 190 ARG A C 1
ATOM 1476 O O . ARG A 1 190 ? -21.486 -1.709 17.495 1.00 71.94 190 ARG A O 1
ATOM 1483 N N . LEU A 1 191 ? -20.563 -1.058 19.434 1.00 66.31 191 LEU A N 1
ATOM 1484 C CA . LEU A 1 191 ? -21.076 0.319 19.361 1.00 66.31 191 LEU A CA 1
ATOM 1485 C C . LEU A 1 191 ? -20.201 1.160 18.430 1.00 66.31 191 LEU A C 1
ATOM 1487 O O . LEU A 1 191 ? -18.980 1.073 18.518 1.00 66.31 191 LEU A O 1
ATOM 1491 N N . THR A 1 192 ? -20.819 1.958 17.564 1.00 63.56 192 THR A N 1
ATOM 1492 C CA . THR A 1 192 ? -20.134 2.838 16.606 1.00 63.56 192 THR A CA 1
ATOM 1493 C C . THR A 1 192 ? -19.964 4.241 17.174 1.00 63.56 192 THR A C 1
ATOM 1495 O O . THR A 1 192 ? -20.936 4.808 17.683 1.00 63.56 192 THR A O 1
ATOM 1498 N N . SER A 1 193 ? -18.766 4.806 17.030 1.00 58.72 193 SER A N 1
ATOM 1499 C CA . SER A 1 193 ? -18.463 6.222 17.252 1.00 58.72 193 SER A CA 1
ATOM 1500 C C . SER A 1 193 ? -17.789 6.844 16.041 1.00 58.72 193 SER A C 1
ATOM 1502 O O . SER A 1 193 ? -17.109 6.101 15.291 1.00 58.72 193 SER A O 1
#